Protein AF-A0A954LBE9-F1 (afdb_monomer_lite)

Radius of gyration: 35.8 Å; chains: 1; bounding box: 91×64×90 Å

Secondary structure (DSSP, 8-state):
--SSSSEEEEPPPEEEEEEEETTEEEEEEEEPPPEEEE--SSSPPPPPEEEEEEEEEEE-TTGGGTEEEEEEEEEEEE-PPPHHHHB---BTTEEEEEEEEEEEEEEEE-TT-SS--EEEEEEEEEEEEE-SSSSS---EEEPPPBSS--SEEEEEEEETTEEEE--SEEE-SS--PPPP-HHHHHHHHHHHHHHHHHHHHHHHHTT-PPP-PPPPPPPPPPSS--HHHHHHHHHHHHTSTT--HHHHHHHHHHHHHHHHHHHSS---SPPP-HHHHHHHHHHH--

Sequence (286 aa):
KARGPEIDRIPPLRLDLDFLDTTGYAVLPVESDPLSIDCAATNGAPRPFEQLQVTQTLDERQAKDGRLVLEIKAVCQGLVPDLKQLSTLAIDGFDVSSVDDQGLSVSRFDPDSSEPVILSERLWSVTLVGTRNGPEAPRQFRFPELQIPVKEVLWQRYNDADLAAVEQTVALQQTYEKPGNNWAIAGMIGGVGLLVLGIIATIVLLRRQPETPSTGPLLHVPEQITPFTVLNYLKQIDGTNGMSDSRRGELQQWIARIERYYFAEERDADAPDLQQVVDDWSHRSR

Structure (mmCIF, N/CA/C/O backbone):
data_AF-A0A954LBE9-F1
#
_entry.id   AF-A0A954LBE9-F1
#
loop_
_atom_site.group_PDB
_atom_site.id
_atom_site.type_symbol
_atom_site.label_atom_id
_atom_site.label_alt_id
_atom_site.label_comp_id
_atom_site.label_asym_id
_atom_site.label_entity_id
_atom_site.label_seq_id
_atom_site.pdbx_PDB_ins_code
_atom_site.Cartn_x
_atom_site.Cartn_y
_atom_site.Cartn_z
_atom_site.occupancy
_atom_site.B_iso_or_equiv
_atom_site.auth_seq_id
_atom_site.auth_comp_id
_atom_site.auth_asym_id
_atom_site.auth_atom_id
_atom_site.pdbx_PDB_model_num
ATOM 1 N N . LYS A 1 1 ? 2.045 14.107 24.849 1.00 47.56 1 LYS A N 1
ATOM 2 C CA . LYS A 1 1 ? 3.342 13.645 25.407 1.00 47.56 1 LYS A CA 1
ATOM 3 C C . LYS A 1 1 ? 3.048 13.252 26.847 1.00 47.56 1 LYS A C 1
ATOM 5 O O . LYS A 1 1 ? 2.576 14.126 27.568 1.00 47.56 1 LYS A O 1
ATOM 10 N N . ALA A 1 2 ? 3.208 11.977 27.205 1.00 50.62 2 ALA A N 1
ATOM 11 C CA . ALA A 1 2 ? 2.818 11.466 28.519 1.00 50.62 2 ALA A CA 1
ATOM 12 C C . ALA A 1 2 ? 3.481 12.269 29.651 1.00 50.62 2 ALA A C 1
ATOM 14 O O . ALA A 1 2 ? 4.616 12.734 29.508 1.00 50.62 2 ALA A O 1
ATOM 15 N N . ARG A 1 3 ? 2.760 12.462 30.763 1.00 56.94 3 ARG A N 1
ATOM 16 C CA . ARG A 1 3 ? 3.254 13.227 31.925 1.00 56.94 3 ARG A CA 1
ATOM 17 C C . ARG A 1 3 ? 4.247 12.433 32.795 1.00 56.94 3 ARG A C 1
ATOM 19 O O . ARG A 1 3 ? 4.871 13.027 33.667 1.00 56.94 3 ARG A O 1
ATOM 26 N N . GLY A 1 4 ? 4.435 11.139 32.529 1.00 58.81 4 GLY A N 1
ATOM 27 C CA . GLY A 1 4 ? 5.447 10.262 33.127 1.00 58.81 4 GLY A CA 1
ATOM 28 C C . GLY A 1 4 ? 5.703 9.023 32.250 1.00 58.81 4 GLY A C 1
ATOM 29 O O . GLY A 1 4 ? 4.999 8.847 31.256 1.00 58.81 4 GLY A O 1
ATOM 30 N N . PRO A 1 5 ? 6.700 8.182 32.582 1.00 58.97 5 PRO A N 1
ATOM 31 C CA . PRO A 1 5 ? 7.116 7.044 31.751 1.00 58.97 5 PRO A CA 1
ATOM 32 C C . PRO A 1 5 ? 6.095 5.895 31.659 1.00 58.97 5 PRO A C 1
ATOM 34 O O . PRO A 1 5 ? 6.252 5.044 30.795 1.00 58.97 5 PRO A O 1
ATOM 37 N N . GLU A 1 6 ? 5.059 5.870 32.504 1.00 66.31 6 GLU A N 1
ATOM 38 C CA . GLU A 1 6 ? 4.167 4.702 32.633 1.00 66.31 6 GLU A CA 1
ATOM 39 C C . GLU A 1 6 ? 2.672 5.027 32.466 1.00 66.31 6 GLU A C 1
ATOM 41 O O . GLU A 1 6 ? 1.895 4.135 32.143 1.00 66.31 6 GLU A O 1
ATOM 46 N N . ILE A 1 7 ? 2.241 6.286 32.653 1.00 68.56 7 ILE A N 1
ATOM 47 C CA . ILE A 1 7 ? 0.810 6.647 32.664 1.00 68.56 7 ILE A CA 1
ATOM 48 C C . ILE A 1 7 ? 0.560 7.951 31.891 1.00 68.56 7 ILE A C 1
ATOM 50 O O . ILE A 1 7 ? 1.094 9.009 32.246 1.00 68.56 7 ILE A O 1
ATOM 54 N N . ASP A 1 8 ? -0.302 7.887 30.873 1.00 77.50 8 ASP A N 1
ATOM 55 C CA . ASP A 1 8 ? -0.933 9.054 30.237 1.00 77.50 8 ASP A CA 1
ATOM 56 C C . ASP A 1 8 ? -2.392 9.205 30.708 1.00 77.50 8 ASP A C 1
ATOM 58 O O . ASP A 1 8 ? -2.934 8.320 31.372 1.00 77.50 8 ASP A O 1
ATOM 62 N N . ARG A 1 9 ? -3.037 10.346 30.443 1.00 83.56 9 ARG A N 1
ATOM 63 C CA . ARG A 1 9 ? -4.416 10.606 30.896 1.00 83.56 9 ARG A CA 1
ATOM 64 C C . ARG A 1 9 ? -5.276 11.217 29.799 1.00 83.56 9 ARG A C 1
ATOM 66 O O . ARG A 1 9 ? -4.901 12.232 29.215 1.00 83.56 9 ARG A O 1
ATOM 73 N N . ILE A 1 10 ? -6.464 10.653 29.597 1.00 85.31 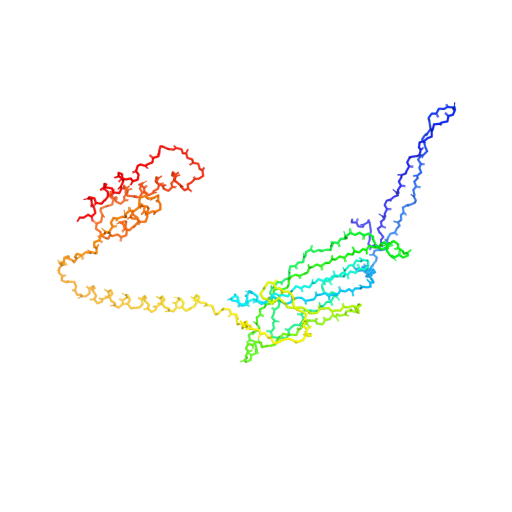10 ILE A N 1
ATOM 74 C CA . ILE A 1 10 ? -7.539 11.308 28.846 1.00 85.31 10 ILE A CA 1
ATOM 75 C C . ILE A 1 10 ? -8.186 12.338 29.781 1.00 85.31 10 ILE A C 1
ATOM 77 O O . ILE A 1 10 ? -8.549 11.980 30.908 1.00 85.31 10 ILE A O 1
ATOM 81 N N . PRO A 1 11 ? -8.295 13.615 29.370 1.00 87.75 11 PRO A N 1
ATOM 82 C CA . PRO A 1 11 ? -8.925 14.636 30.194 1.00 87.75 11 PRO A CA 1
ATOM 83 C C . PRO A 1 11 ? -10.407 14.312 30.441 1.00 87.75 11 PRO A C 1
ATOM 85 O O . PRO A 1 11 ? -11.035 13.655 29.608 1.00 87.75 11 PRO A O 1
ATOM 88 N N . PRO A 1 12 ? -10.965 14.777 31.569 1.00 90.62 12 PRO A N 1
ATOM 89 C CA . PRO A 1 12 ? -12.374 14.588 31.874 1.00 90.62 12 PRO A CA 1
ATOM 90 C C . PRO A 1 12 ? -13.253 15.287 30.829 1.00 90.62 12 PRO A C 1
ATOM 92 O O . PRO A 1 12 ? -12.928 16.378 30.352 1.00 90.62 12 PRO A O 1
ATOM 95 N N . LEU A 1 13 ? -14.372 14.656 30.476 1.00 92.25 13 LEU A N 1
ATOM 96 C CA . LEU A 1 13 ? -15.407 15.261 29.648 1.00 92.25 13 LEU A CA 1
ATOM 97 C C . LEU A 1 13 ? -16.323 16.086 30.550 1.00 92.25 13 LEU A C 1
ATOM 99 O O . LEU A 1 13 ? -16.854 15.562 31.527 1.00 92.25 13 LEU A O 1
ATOM 103 N N . ARG A 1 14 ? -16.540 17.353 30.199 1.00 91.81 14 ARG A N 1
ATOM 104 C CA . ARG A 1 14 ? -17.497 18.225 30.879 1.00 91.81 14 ARG A CA 1
ATOM 105 C C . ARG A 1 14 ? -18.727 18.451 30.008 1.00 91.81 14 ARG A C 1
ATOM 107 O O . ARG A 1 14 ? -18.593 18.787 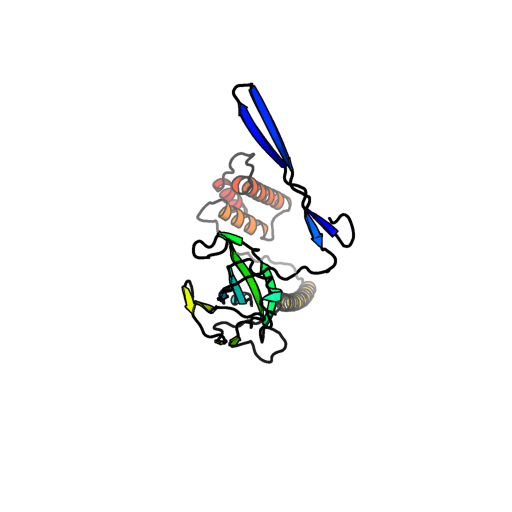28.833 1.00 91.81 14 ARG A O 1
ATOM 114 N N . LEU A 1 15 ? -19.904 18.294 30.602 1.00 92.25 15 LEU A N 1
ATOM 115 C CA . LEU A 1 15 ? -21.201 18.600 30.010 1.00 92.25 15 LEU A CA 1
ATOM 116 C C . LEU A 1 15 ? -21.943 19.565 30.931 1.00 92.25 15 LEU A C 1
ATOM 118 O O . LEU A 1 15 ? -22.173 19.250 32.095 1.00 92.25 15 LEU A O 1
ATOM 122 N N . ASP A 1 16 ? -22.331 20.723 30.409 1.00 92.44 16 ASP A N 1
ATOM 123 C CA . ASP A 1 16 ? -23.173 21.674 31.130 1.00 92.44 16 ASP A CA 1
ATOM 124 C C . ASP A 1 16 ? -24.634 21.421 30.717 1.00 92.44 16 ASP A C 1
ATOM 126 O O . ASP A 1 16 ? -24.974 21.481 29.535 1.00 92.44 16 ASP A O 1
ATOM 130 N N . LEU A 1 17 ? -25.485 21.049 31.678 1.00 91.50 17 LEU A N 1
ATOM 131 C CA . LEU A 1 17 ? -26.900 20.751 31.453 1.00 91.50 17 LEU A CA 1
ATOM 132 C C . LEU A 1 17 ? -27.757 21.961 31.826 1.00 91.50 17 LEU A C 1
ATOM 134 O O . LEU A 1 17 ? -27.802 22.355 32.993 1.00 91.50 17 LEU A O 1
ATOM 138 N N . ASP A 1 18 ? -28.454 22.514 30.839 1.00 90.69 18 ASP A N 1
ATOM 139 C CA . ASP A 1 18 ? -29.308 23.688 30.997 1.00 90.69 18 ASP A CA 1
ATOM 140 C C . ASP A 1 18 ? -30.755 23.293 31.322 1.00 90.69 18 ASP A C 1
ATOM 142 O O . ASP A 1 18 ? -31.402 22.552 30.579 1.00 90.69 18 ASP A O 1
ATOM 146 N N . PHE A 1 19 ? -31.291 23.833 32.414 1.00 88.00 19 PHE A N 1
ATOM 147 C CA . PHE A 1 19 ? -32.668 23.636 32.854 1.00 88.00 19 PHE A CA 1
ATOM 148 C C . PHE A 1 19 ? -33.393 24.976 32.916 1.00 88.00 19 PHE A C 1
ATOM 150 O O . PHE A 1 19 ? -32.908 25.941 33.508 1.00 88.00 19 PHE A O 1
ATOM 157 N N . LEU A 1 20 ? -34.593 25.022 32.343 1.00 84.62 20 LEU A N 1
ATOM 158 C CA . LEU A 1 20 ? -35.538 26.110 32.559 1.00 84.62 20 LEU A CA 1
ATOM 159 C C . LEU A 1 20 ? -36.650 25.590 33.474 1.00 84.62 20 LEU A C 1
ATOM 161 O O . LEU A 1 20 ? -37.539 24.870 33.020 1.00 84.62 20 LEU A O 1
ATOM 165 N N . ASP A 1 21 ? -36.575 25.915 34.762 1.00 83.19 21 ASP A N 1
ATOM 166 C CA . ASP A 1 21 ? -37.607 25.578 35.743 1.00 83.19 21 ASP A CA 1
ATOM 167 C C . ASP A 1 21 ? -38.512 26.795 36.011 1.00 83.19 21 ASP A C 1
ATOM 169 O O . ASP A 1 21 ? -38.185 27.942 35.703 1.00 83.19 21 ASP A O 1
ATOM 173 N N . THR A 1 22 ? -39.666 26.549 36.622 1.00 77.62 22 THR A N 1
ATOM 174 C CA . THR A 1 22 ? -40.625 27.541 37.129 1.00 77.62 22 THR A CA 1
ATOM 175 C C . THR A 1 22 ? -40.001 28.610 38.036 1.00 77.62 22 THR A C 1
ATOM 177 O O . THR A 1 22 ? -40.565 29.694 38.174 1.00 77.62 22 THR A O 1
ATOM 180 N N . THR A 1 23 ? -38.833 28.333 38.624 1.00 76.50 23 THR A N 1
ATOM 181 C CA . THR A 1 23 ? -38.060 29.254 39.471 1.00 76.50 23 THR A CA 1
ATOM 182 C C . THR A 1 23 ? -36.976 30.050 38.729 1.00 76.50 23 THR A C 1
ATOM 184 O O . THR A 1 23 ? -36.448 31.011 39.290 1.00 76.50 23 THR A O 1
ATOM 187 N N . GLY A 1 24 ? -36.663 29.709 37.472 1.00 82.75 24 GLY A N 1
ATOM 188 C CA . GLY A 1 24 ? -35.642 30.375 36.660 1.00 82.75 24 GLY A CA 1
ATOM 189 C C . GLY A 1 24 ? -34.740 29.413 35.881 1.00 82.75 24 GLY A C 1
ATOM 190 O O . GLY A 1 24 ? -34.985 28.211 35.798 1.00 82.75 24 GLY A O 1
ATOM 191 N N . TYR A 1 25 ? -33.686 29.969 35.283 1.00 86.62 25 TYR A N 1
ATOM 192 C CA . TYR A 1 25 ? -32.680 29.217 34.532 1.00 86.62 25 TYR A CA 1
ATOM 193 C C . TYR A 1 25 ? -31.589 28.673 35.467 1.00 86.62 25 TYR A C 1
ATOM 195 O O . TYR A 1 25 ? -31.028 29.433 36.259 1.00 86.62 25 TYR A O 1
ATOM 203 N N . ALA A 1 26 ? -31.268 27.384 35.359 1.00 87.25 26 ALA A N 1
ATOM 204 C CA . ALA A 1 26 ? -30.222 26.718 36.131 1.00 87.25 26 ALA A CA 1
ATOM 205 C C . ALA A 1 26 ? -29.303 25.903 35.211 1.00 87.25 26 ALA A C 1
ATOM 207 O O . ALA A 1 26 ? -29.781 25.182 34.342 1.00 87.25 26 ALA A O 1
ATOM 208 N N . VAL A 1 27 ? -27.989 25.988 35.435 1.00 88.50 27 VAL A N 1
ATOM 209 C CA . VAL A 1 27 ? -26.979 25.197 34.713 1.00 88.50 27 VAL A CA 1
ATOM 210 C C . VAL A 1 27 ? -26.314 24.240 35.689 1.00 88.50 27 VAL A C 1
ATOM 212 O O . VAL A 1 27 ? -25.780 24.675 36.712 1.00 88.50 27 VAL A O 1
ATOM 215 N N . LEU A 1 28 ? -26.333 22.945 35.381 1.00 89.12 28 LEU A N 1
ATOM 216 C CA . LEU A 1 28 ? -25.653 21.912 36.159 1.00 89.12 28 LEU A CA 1
ATOM 217 C C . LEU A 1 28 ? -24.452 21.372 35.372 1.00 89.12 28 LEU A C 1
ATOM 219 O O . LEU A 1 28 ? -24.650 20.624 34.414 1.00 89.12 28 LEU A O 1
ATOM 223 N N . PRO A 1 29 ? -23.212 21.718 35.759 1.00 89.12 29 PRO A N 1
ATOM 224 C CA . PRO A 1 29 ? -22.027 21.107 35.177 1.00 89.12 29 PRO A CA 1
ATOM 225 C C . PRO A 1 29 ? -21.862 19.677 35.702 1.00 89.12 29 PRO A C 1
ATOM 227 O O . PRO A 1 29 ? -21.898 19.434 36.910 1.00 89.12 29 PRO A O 1
ATOM 230 N N . VAL A 1 30 ? -21.644 18.732 34.794 1.00 92.12 30 VAL A N 1
ATOM 231 C CA . VAL A 1 30 ? -21.297 17.340 35.092 1.00 92.12 30 VAL A CA 1
ATOM 232 C C . VAL A 1 30 ? -19.948 17.043 34.448 1.00 92.12 30 VAL A C 1
ATOM 234 O O . VAL A 1 30 ? -19.762 17.265 33.253 1.00 92.12 30 VAL A O 1
ATOM 237 N N . GLU A 1 31 ? -18.999 16.545 35.236 1.00 92.62 31 GLU A N 1
ATOM 238 C CA . GLU A 1 31 ? -17.668 16.152 34.767 1.00 92.62 31 GLU A CA 1
ATOM 239 C C . GLU A 1 31 ? -17.486 14.640 34.925 1.00 92.62 31 GLU A C 1
ATOM 241 O O . GLU A 1 31 ? -17.891 14.059 35.933 1.00 92.62 31 GLU A O 1
ATOM 246 N N . SER A 1 32 ? -16.895 13.990 33.921 1.00 94.19 32 SER A N 1
ATOM 247 C CA . SER A 1 32 ? -16.460 12.597 34.034 1.00 94.19 32 SER A CA 1
ATOM 248 C C . SER A 1 32 ? -15.151 12.499 34.814 1.00 94.19 32 SER A C 1
ATOM 250 O O . SER A 1 32 ? -14.378 13.452 34.868 1.00 94.19 32 SER A O 1
ATOM 252 N N . ASP A 1 33 ? -14.829 11.314 35.328 1.00 91.88 33 ASP A N 1
ATOM 253 C CA . ASP A 1 33 ? -13.491 11.071 35.864 1.00 91.88 33 ASP A CA 1
ATOM 254 C C . ASP A 1 33 ? -12.434 11.042 34.739 1.00 91.88 33 ASP A C 1
ATOM 256 O O . ASP A 1 33 ? -12.728 10.613 33.615 1.00 91.88 33 ASP A O 1
ATOM 260 N N . PRO A 1 34 ? -11.189 11.484 35.006 1.00 88.06 34 PRO A N 1
ATOM 261 C CA . PRO A 1 34 ? -10.083 11.337 34.067 1.00 88.06 34 PRO A CA 1
ATOM 262 C C . PRO A 1 34 ? -9.682 9.863 33.921 1.00 88.06 34 PRO A C 1
ATOM 264 O O . PRO A 1 34 ? -9.389 9.184 34.908 1.00 88.06 34 PRO A O 1
ATOM 267 N N . LEU A 1 35 ? -9.583 9.380 32.681 1.00 88.31 35 LEU A N 1
ATOM 268 C CA . LEU A 1 35 ? -9.178 8.001 32.402 1.00 88.31 35 LEU A CA 1
ATOM 269 C C . LEU A 1 35 ? -7.653 7.900 32.287 1.00 88.31 35 LEU A C 1
ATOM 271 O O . LEU A 1 35 ? -7.035 8.620 31.502 1.00 88.31 35 LEU A O 1
ATOM 275 N N . SER A 1 36 ? -7.041 6.993 33.050 1.00 85.38 36 SER A N 1
ATOM 276 C CA . SER A 1 36 ? -5.602 6.711 32.955 1.00 85.38 36 SER A CA 1
ATOM 277 C C . SER A 1 36 ? -5.325 5.672 31.866 1.00 85.38 36 SER A C 1
ATOM 279 O O . SER A 1 36 ? -6.027 4.668 31.779 1.00 85.38 36 SER A O 1
ATOM 281 N N . ILE A 1 37 ? -4.301 5.912 31.049 1.00 80.94 37 ILE A N 1
ATOM 282 C CA . ILE A 1 37 ? -3.830 5.018 29.988 1.00 80.94 37 ILE A CA 1
ATOM 283 C C . ILE A 1 37 ? -2.465 4.465 30.397 1.00 80.94 37 ILE A C 1
ATOM 285 O O . ILE A 1 37 ? -1.540 5.240 30.644 1.00 80.94 37 ILE A O 1
ATOM 289 N N . ASP A 1 38 ? -2.334 3.140 30.419 1.00 80.19 38 ASP A N 1
ATOM 290 C CA . ASP A 1 38 ? -1.045 2.461 30.574 1.00 80.19 38 ASP A CA 1
ATOM 291 C C . ASP A 1 38 ? -0.180 2.670 29.321 1.00 80.19 38 ASP A C 1
ATOM 293 O O . ASP A 1 38 ? -0.604 2.401 28.195 1.00 80.19 38 ASP A O 1
ATOM 297 N N . CYS A 1 39 ? 1.026 3.193 29.526 1.00 78.88 39 CYS A N 1
ATOM 298 C CA . CYS A 1 39 ? 2.015 3.472 28.488 1.00 78.88 39 CYS A CA 1
ATOM 299 C C . CYS A 1 39 ? 3.339 2.723 28.722 1.00 78.88 39 CYS A C 1
ATOM 301 O O . CYS A 1 39 ? 4.342 3.073 28.103 1.00 78.88 39 CYS A O 1
ATOM 303 N N . ALA A 1 40 ? 3.370 1.716 29.604 1.00 78.00 40 ALA A N 1
ATOM 304 C CA . ALA A 1 40 ? 4.590 0.984 29.950 1.00 78.00 40 ALA A CA 1
ATOM 305 C C . ALA A 1 40 ? 5.183 0.208 28.759 1.00 78.00 40 ALA A C 1
ATOM 307 O O . ALA A 1 40 ? 6.402 0.069 28.638 1.00 78.00 40 ALA A O 1
ATOM 308 N N . ALA A 1 41 ? 4.334 -0.296 27.861 1.00 75.38 41 ALA A N 1
ATOM 309 C CA . ALA A 1 41 ? 4.781 -1.006 26.671 1.00 75.38 41 ALA A CA 1
ATOM 310 C C . ALA A 1 41 ? 5.274 -0.029 25.591 1.00 75.38 41 ALA A C 1
ATOM 312 O O . ALA A 1 41 ? 4.562 0.887 25.187 1.00 75.38 41 ALA A O 1
ATOM 313 N N . THR A 1 42 ? 6.475 -0.273 25.051 1.00 72.50 42 THR A N 1
ATOM 314 C CA . THR A 1 42 ? 7.038 0.517 23.937 1.00 72.50 42 THR A CA 1
ATOM 315 C C . THR A 1 42 ? 6.153 0.474 22.688 1.00 72.50 42 THR A C 1
ATOM 317 O O . THR A 1 42 ? 6.099 1.446 21.941 1.00 72.50 42 THR A O 1
ATOM 320 N N . ASN A 1 43 ? 5.437 -0.635 22.489 1.00 70.19 43 ASN A N 1
ATOM 321 C CA . ASN A 1 43 ? 4.410 -0.791 21.468 1.00 70.19 43 ASN A CA 1
ATOM 322 C C . ASN A 1 43 ? 3.093 -1.156 22.157 1.00 70.19 43 ASN A C 1
ATOM 324 O O . ASN A 1 43 ? 3.052 -2.107 22.936 1.00 70.19 43 ASN A O 1
ATOM 328 N N . GLY A 1 44 ? 2.026 -0.412 21.864 1.00 69.94 44 GLY A N 1
ATOM 329 C CA . GLY A 1 44 ? 0.685 -0.753 22.338 1.00 69.94 44 GLY A CA 1
ATOM 330 C C . GLY A 1 44 ? 0.182 -2.074 21.748 1.00 69.94 44 GLY A C 1
ATOM 331 O O . GLY A 1 44 ? 0.744 -2.592 20.780 1.00 69.94 44 GLY A O 1
ATOM 332 N N . ALA A 1 45 ? -0.906 -2.603 22.315 1.00 72.38 45 ALA A N 1
ATOM 333 C CA . ALA A 1 45 ? -1.589 -3.758 21.743 1.00 72.38 45 ALA A CA 1
ATOM 334 C C . ALA A 1 45 ? -1.965 -3.489 20.268 1.00 72.38 45 ALA A C 1
ATOM 336 O O . ALA A 1 45 ? -2.339 -2.356 19.932 1.00 72.38 45 ALA A O 1
ATOM 337 N N . PRO A 1 46 ? -1.861 -4.499 19.381 1.00 73.31 46 PRO A N 1
ATOM 338 C CA . PRO A 1 46 ? -2.262 -4.346 17.991 1.00 73.31 46 PRO A CA 1
ATOM 339 C C . PRO A 1 46 ? -3.723 -3.905 17.926 1.00 73.31 46 PRO A C 1
ATOM 341 O O . PRO A 1 46 ? -4.568 -4.361 18.699 1.00 73.31 46 PRO A O 1
ATOM 344 N N . ARG A 1 47 ? -4.009 -2.973 17.016 1.00 82.69 47 ARG A N 1
ATOM 345 C CA . ARG A 1 47 ? -5.374 -2.490 16.818 1.00 82.69 47 ARG A CA 1
ATOM 346 C C . ARG A 1 47 ? -6.225 -3.654 16.297 1.00 82.69 47 ARG A C 1
ATOM 348 O O . ARG A 1 47 ? -5.784 -4.314 15.357 1.00 82.69 47 ARG A O 1
ATOM 355 N N . PRO A 1 48 ? -7.399 -3.923 16.890 1.00 85.81 48 PRO A N 1
ATOM 356 C CA . PRO A 1 48 ? -8.237 -5.020 16.441 1.00 85.81 48 PRO A CA 1
ATOM 357 C C . PRO A 1 48 ? -8.773 -4.730 15.038 1.00 85.81 48 PRO A C 1
ATOM 359 O O . PRO A 1 48 ? -9.155 -3.599 14.718 1.00 85.81 48 PRO A O 1
ATOM 362 N N . PHE A 1 49 ? -8.797 -5.772 14.217 1.00 92.94 49 PHE A N 1
ATOM 363 C CA . PHE A 1 49 ? -9.447 -5.776 12.920 1.00 92.94 49 PHE A CA 1
ATOM 364 C C . PHE A 1 49 ? -10.015 -7.164 12.637 1.00 92.94 49 PHE A C 1
ATOM 366 O O . PHE A 1 49 ? -9.491 -8.176 13.103 1.00 92.94 49 PHE A O 1
ATOM 373 N N . GLU A 1 50 ? -11.066 -7.201 11.834 1.00 93.50 50 GLU A N 1
ATOM 374 C CA . GLU A 1 50 ? -11.739 -8.415 11.396 1.00 93.50 50 GLU A CA 1
ATOM 375 C C . GLU A 1 50 ? -12.036 -8.342 9.900 1.00 93.50 50 GLU A C 1
ATOM 377 O O . GLU A 1 50 ? -12.004 -7.277 9.281 1.00 93.50 50 GLU A O 1
ATOM 382 N N . GLN A 1 51 ? -12.321 -9.500 9.303 1.00 94.31 51 GLN A N 1
ATOM 383 C CA . GLN A 1 51 ? -12.724 -9.609 7.898 1.00 94.31 51 GLN A CA 1
ATOM 384 C C . GLN A 1 51 ? -11.763 -8.924 6.912 1.00 94.31 51 GLN A C 1
ATOM 386 O O . GLN A 1 51 ? -12.196 -8.354 5.916 1.00 94.31 51 GLN A O 1
ATOM 391 N N . LEU A 1 52 ? -10.457 -8.986 7.187 1.00 96.69 52 LEU A N 1
ATOM 392 C CA . LEU A 1 52 ? -9.435 -8.390 6.334 1.00 96.69 52 LEU A CA 1
ATOM 393 C C . LEU A 1 52 ? -9.448 -9.036 4.942 1.00 96.69 52 LEU A C 1
ATOM 395 O O . LEU A 1 52 ? -9.244 -10.244 4.812 1.00 96.69 52 LEU A O 1
ATOM 399 N N . GLN A 1 53 ? -9.670 -8.222 3.917 1.00 97.69 53 GLN A N 1
ATOM 400 C CA . GLN A 1 53 ? -9.595 -8.584 2.507 1.00 97.69 53 GLN A CA 1
ATOM 401 C C . GLN A 1 53 ? -8.438 -7.828 1.862 1.00 97.69 53 GLN A C 1
ATOM 403 O O . GLN A 1 53 ? -8.265 -6.630 2.101 1.00 97.69 53 GLN A O 1
ATOM 408 N N . VAL A 1 54 ? -7.650 -8.517 1.041 1.00 98.00 54 VAL A N 1
ATOM 409 C CA . VAL A 1 54 ? -6.490 -7.928 0.364 1.00 98.00 54 VAL A CA 1
ATOM 410 C C . VAL A 1 54 ? -6.596 -8.161 -1.134 1.00 98.00 54 VAL A C 1
ATOM 412 O O . VAL A 1 54 ? -6.723 -9.292 -1.587 1.00 98.00 54 VAL A O 1
ATOM 415 N N . THR A 1 55 ? -6.509 -7.092 -1.915 1.00 98.12 55 THR A N 1
ATOM 416 C CA . THR A 1 55 ? -6.355 -7.156 -3.370 1.00 98.12 55 THR A CA 1
ATOM 417 C C . THR A 1 55 ? -4.943 -6.727 -3.728 1.00 98.12 55 THR A C 1
ATOM 419 O O . THR A 1 55 ? -4.496 -5.662 -3.306 1.00 98.12 55 THR A O 1
ATOM 422 N N . GLN A 1 56 ? -4.235 -7.556 -4.487 1.00 98.19 56 GLN A N 1
ATOM 423 C CA . GLN A 1 56 ? -2.918 -7.235 -5.018 1.00 98.19 56 GLN A CA 1
ATOM 424 C C . GLN A 1 56 ? -3.004 -7.161 -6.541 1.00 98.19 56 GLN A C 1
ATOM 426 O O . GLN A 1 56 ? -3.400 -8.133 -7.185 1.00 98.19 56 GLN A O 1
ATOM 431 N N . THR A 1 57 ? -2.618 -6.025 -7.110 1.00 97.81 57 THR A N 1
ATOM 432 C CA . THR A 1 57 ? -2.746 -5.745 -8.540 1.00 97.81 57 THR A CA 1
ATOM 433 C C . THR A 1 57 ? -1.386 -5.455 -9.150 1.00 97.81 57 THR A C 1
ATOM 435 O O . THR A 1 57 ? -0.668 -4.562 -8.707 1.00 97.81 57 THR A O 1
ATOM 438 N N . LEU A 1 58 ? -1.033 -6.212 -10.185 1.00 97.06 58 LEU A N 1
ATOM 439 C CA . LEU A 1 58 ? 0.204 -6.039 -10.936 1.00 97.06 58 LEU A CA 1
ATOM 440 C C . LEU A 1 58 ? 0.013 -5.068 -12.110 1.00 97.06 58 LEU A C 1
ATOM 442 O O . LEU A 1 58 ? -0.871 -5.283 -12.942 1.00 97.06 58 LEU A O 1
ATOM 446 N N . ASP A 1 59 ? 0.865 -4.048 -12.214 1.00 95.19 59 ASP A N 1
ATOM 447 C CA . ASP A 1 59 ? 0.923 -3.110 -13.342 1.00 95.19 59 ASP A CA 1
ATOM 448 C C . ASP A 1 59 ? 2.301 -3.155 -14.036 1.00 95.19 59 ASP A C 1
ATOM 450 O O . ASP A 1 59 ? 3.328 -2.727 -13.498 1.00 95.19 59 ASP A O 1
ATOM 454 N N . GLU A 1 60 ? 2.307 -3.662 -15.272 1.00 92.81 60 GLU A N 1
ATOM 455 C CA . GLU A 1 60 ? 3.489 -3.797 -16.129 1.00 92.81 60 GLU A CA 1
ATOM 456 C C . GLU A 1 60 ? 3.726 -2.579 -17.053 1.00 92.81 60 GLU A C 1
ATOM 458 O O . GLU A 1 60 ? 4.706 -2.554 -17.801 1.00 92.81 60 GLU A O 1
ATOM 463 N N . ARG A 1 61 ? 2.874 -1.543 -17.030 1.00 90.31 61 ARG A N 1
ATOM 464 C CA . ARG A 1 61 ? 2.913 -0.419 -17.993 1.00 90.31 61 ARG A CA 1
ATOM 465 C C . ARG A 1 61 ? 4.204 0.404 -17.926 1.00 90.31 61 ARG A C 1
ATOM 467 O O . ARG A 1 61 ? 4.605 0.987 -18.933 1.00 90.31 61 ARG A O 1
ATOM 474 N N . GLN A 1 62 ? 4.882 0.427 -16.776 1.00 89.12 62 GLN A N 1
ATOM 475 C CA . GLN A 1 62 ? 6.164 1.126 -16.580 1.00 89.12 62 GLN A CA 1
ATOM 476 C C . GLN A 1 62 ? 7.400 0.268 -16.915 1.00 89.12 62 GLN A C 1
ATOM 478 O O . GLN A 1 62 ? 8.535 0.672 -16.646 1.00 89.12 62 GLN A O 1
ATOM 483 N N . ALA A 1 63 ? 7.221 -0.895 -17.554 1.00 87.19 63 ALA A N 1
ATOM 484 C CA . ALA A 1 63 ? 8.332 -1.791 -17.877 1.00 87.19 63 ALA A CA 1
ATOM 485 C C . ALA A 1 63 ? 9.398 -1.156 -18.785 1.00 87.19 63 ALA A C 1
ATOM 487 O O . ALA A 1 63 ? 10.568 -1.517 -18.694 1.00 87.19 63 ALA A O 1
ATOM 488 N N . LYS A 1 64 ? 9.029 -0.169 -19.617 1.00 84.62 64 LYS A N 1
ATOM 489 C CA . LYS A 1 64 ? 9.982 0.581 -20.459 1.00 84.62 64 LYS A CA 1
ATOM 490 C C . LYS A 1 64 ? 11.059 1.304 -19.643 1.00 84.62 64 LYS A C 1
ATOM 492 O O . LYS A 1 64 ? 12.176 1.460 -20.126 1.00 84.62 64 LYS A O 1
ATOM 497 N N . ASP A 1 65 ? 10.737 1.688 -18.409 1.00 84.00 65 ASP A N 1
ATOM 498 C CA . ASP A 1 65 ? 11.660 2.324 -17.465 1.00 84.00 65 ASP A CA 1
ATOM 499 C C . ASP A 1 65 ? 12.350 1.301 -16.541 1.00 84.00 65 ASP A C 1
ATOM 501 O O . ASP A 1 65 ? 13.041 1.674 -15.589 1.00 84.00 65 ASP A O 1
ATOM 505 N N . GLY A 1 66 ? 12.147 0.003 -16.793 1.00 85.25 66 GLY A N 1
ATOM 506 C CA . GLY A 1 66 ? 12.618 -1.094 -15.948 1.00 85.25 66 GLY A CA 1
ATOM 507 C C . GLY A 1 66 ? 11.889 -1.185 -14.604 1.00 85.25 66 GLY A C 1
ATOM 508 O O . GLY A 1 66 ? 12.444 -1.739 -13.653 1.00 85.25 66 GLY A O 1
ATOM 509 N N . ARG A 1 67 ? 10.678 -0.617 -14.502 1.00 90.62 67 ARG A N 1
ATOM 510 C CA . ARG A 1 67 ? 9.866 -0.585 -13.277 1.00 90.62 67 ARG A CA 1
ATOM 511 C C . ARG A 1 67 ? 8.639 -1.476 -13.407 1.00 90.62 67 ARG A C 1
ATOM 513 O O . ARG A 1 67 ? 7.965 -1.475 -14.433 1.00 90.62 67 ARG A O 1
ATOM 520 N N . LEU A 1 68 ? 8.336 -2.192 -12.335 1.00 93.56 68 LEU A N 1
ATOM 521 C CA . LEU A 1 68 ? 7.115 -2.970 -12.156 1.00 93.56 68 LEU A CA 1
ATOM 522 C C . LEU A 1 68 ? 6.373 -2.403 -10.950 1.00 93.56 68 LEU A C 1
ATOM 524 O O . LEU A 1 68 ? 6.992 -2.199 -9.909 1.00 93.56 68 LEU A O 1
ATOM 528 N N . VAL A 1 69 ? 5.080 -2.121 -11.070 1.00 95.94 69 VAL A N 1
ATOM 529 C CA . VAL A 1 69 ? 4.303 -1.558 -9.959 1.00 95.94 69 VAL A CA 1
ATOM 530 C C . VAL A 1 69 ? 3.364 -2.625 -9.411 1.00 95.94 69 VAL A C 1
ATOM 532 O O . VAL A 1 69 ? 2.669 -3.304 -10.162 1.00 95.94 69 VAL A O 1
ATOM 535 N N . LEU A 1 70 ? 3.368 -2.783 -8.092 1.00 97.38 70 LEU A N 1
ATOM 536 C CA . LEU A 1 70 ? 2.447 -3.633 -7.354 1.00 97.38 70 LEU A CA 1
ATOM 537 C C . LEU A 1 70 ? 1.571 -2.745 -6.472 1.00 97.38 70 LEU A C 1
ATOM 539 O O . LEU A 1 70 ? 2.053 -2.131 -5.521 1.00 97.38 70 LEU A O 1
ATOM 543 N N . GLU A 1 71 ? 0.281 -2.701 -6.769 1.00 97.75 71 GLU A N 1
ATOM 544 C CA . GLU A 1 71 ? -0.709 -2.045 -5.922 1.00 97.75 71 GLU A CA 1
ATOM 545 C C . GLU A 1 71 ? -1.252 -3.052 -4.909 1.00 97.75 71 GLU A C 1
ATOM 547 O O . GLU A 1 71 ? -1.614 -4.174 -5.261 1.00 97.75 71 GLU A O 1
ATOM 552 N N . ILE A 1 72 ? -1.310 -2.667 -3.638 1.00 98.06 72 ILE A N 1
ATOM 553 C CA . ILE A 1 72 ? -1.868 -3.488 -2.564 1.00 98.06 72 ILE A CA 1
ATOM 554 C C . ILE A 1 72 ? -2.985 -2.683 -1.920 1.00 98.06 72 ILE A C 1
ATOM 556 O O . ILE A 1 72 ? -2.732 -1.669 -1.275 1.00 98.06 72 ILE A O 1
ATOM 560 N N . LYS A 1 73 ? -4.222 -3.143 -2.076 1.00 98.00 73 LYS A N 1
ATOM 561 C CA . LYS A 1 73 ? -5.394 -2.591 -1.401 1.00 98.00 73 LYS A CA 1
ATOM 562 C C . LYS A 1 73 ? -5.814 -3.530 -0.281 1.00 98.00 73 LYS A C 1
ATOM 564 O O . LYS A 1 73 ? -6.066 -4.705 -0.531 1.00 98.00 73 LYS A O 1
ATOM 569 N N . ALA A 1 74 ? -5.947 -3.015 0.932 1.00 97.75 74 ALA A N 1
ATOM 570 C CA . ALA A 1 74 ? -6.508 -3.752 2.058 1.00 97.75 74 ALA A CA 1
ATOM 571 C C . ALA A 1 74 ? -7.769 -3.062 2.579 1.00 97.75 74 ALA A C 1
ATOM 573 O O . ALA A 1 74 ? -7.816 -1.836 2.662 1.00 97.75 74 ALA A O 1
ATOM 574 N N . VAL A 1 75 ? -8.776 -3.859 2.937 1.00 97.12 75 VAL A N 1
ATOM 575 C CA . VAL A 1 75 ? -10.047 -3.408 3.520 1.00 97.12 75 VAL A CA 1
ATOM 576 C C . VAL A 1 75 ? -10.393 -4.312 4.697 1.00 97.12 75 VAL A C 1
ATOM 578 O O . VAL A 1 75 ? -10.234 -5.528 4.599 1.00 97.12 75 VAL A O 1
ATOM 581 N N . CYS A 1 76 ? -10.860 -3.750 5.810 1.00 96.12 76 CYS A N 1
ATOM 582 C CA . CYS A 1 76 ? -11.294 -4.543 6.961 1.00 96.12 76 CYS A CA 1
ATOM 583 C C . CYS A 1 76 ? -12.381 -3.843 7.788 1.00 96.12 76 CYS A C 1
ATOM 585 O O . CYS A 1 76 ? -12.604 -2.634 7.675 1.00 96.12 76 CYS A O 1
ATOM 587 N N . GLN A 1 77 ? -13.011 -4.613 8.675 1.00 95.62 77 GLN A N 1
ATOM 588 C CA . GLN A 1 77 ? -13.688 -4.077 9.854 1.00 95.62 77 GLN A CA 1
ATOM 589 C C . GLN A 1 77 ? -12.620 -3.738 10.903 1.00 95.62 77 GLN A C 1
ATOM 591 O O . GLN A 1 77 ? -11.715 -4.532 11.143 1.00 95.62 77 GLN A O 1
ATOM 596 N N . GLY A 1 78 ? -12.670 -2.557 11.509 1.00 93.94 78 GLY A N 1
ATOM 597 C CA . GLY A 1 78 ? -11.622 -2.046 12.394 1.00 93.94 78 GLY A CA 1
ATOM 598 C C . GLY A 1 78 ? -10.571 -1.239 11.634 1.00 93.94 78 GLY A C 1
ATOM 599 O O . GLY A 1 78 ? -10.898 -0.546 10.672 1.00 93.94 78 GLY A O 1
ATOM 600 N N . LEU A 1 79 ? -9.316 -1.279 12.088 1.00 93.75 79 LEU A N 1
ATOM 601 C CA . LEU A 1 79 ? -8.218 -0.493 11.510 1.00 93.75 79 LEU A CA 1
ATOM 602 C C . LEU A 1 79 ? -7.283 -1.394 10.698 1.00 93.75 79 LEU A C 1
ATOM 604 O O . LEU A 1 79 ? -6.660 -2.291 11.265 1.00 93.75 79 LEU A O 1
ATOM 608 N N . VAL A 1 80 ? -7.141 -1.119 9.397 1.00 95.31 80 VAL A N 1
ATOM 609 C CA . VAL A 1 80 ? -6.211 -1.860 8.532 1.00 95.31 80 VAL A CA 1
ATOM 610 C C . VAL A 1 80 ? -4.777 -1.767 9.089 1.00 95.31 80 VAL A C 1
ATOM 612 O O . VAL A 1 80 ? -4.304 -0.658 9.377 1.00 95.31 80 VAL A O 1
ATOM 615 N N . PRO A 1 81 ? -4.069 -2.904 9.245 1.00 93.56 81 PRO A N 1
ATOM 616 C CA . PRO A 1 81 ? -2.703 -2.923 9.760 1.00 93.56 81 PRO A CA 1
ATOM 617 C C . PRO A 1 81 ? -1.707 -2.253 8.803 1.00 93.56 81 PRO A C 1
ATOM 619 O O . PRO A 1 81 ? -1.997 -1.968 7.642 1.00 93.56 81 PRO A O 1
ATOM 622 N N . ASP A 1 82 ? -0.500 -1.983 9.299 1.00 92.62 82 ASP A N 1
ATOM 623 C CA . ASP A 1 82 ? 0.573 -1.426 8.472 1.00 92.62 82 ASP A CA 1
ATOM 624 C C . ASP A 1 82 ? 1.133 -2.455 7.479 1.00 92.62 82 ASP A C 1
ATOM 626 O O . ASP A 1 82 ? 1.097 -3.660 7.738 1.00 92.62 82 ASP A O 1
ATOM 630 N N . LEU A 1 83 ? 1.723 -1.991 6.373 1.00 94.75 83 LEU A N 1
ATOM 631 C CA . LEU A 1 83 ? 2.230 -2.864 5.312 1.00 94.75 83 LEU A CA 1
ATOM 632 C C . LEU A 1 83 ? 3.242 -3.879 5.843 1.00 94.75 83 LEU A C 1
ATOM 634 O O . LEU A 1 83 ? 3.191 -5.044 5.472 1.00 94.75 83 LEU A O 1
ATOM 638 N N . LYS A 1 84 ? 4.102 -3.466 6.781 1.00 92.31 84 LYS A N 1
ATOM 639 C CA . LYS A 1 84 ? 5.104 -4.339 7.419 1.00 92.31 84 LYS A CA 1
ATOM 640 C C . LYS A 1 84 ? 4.494 -5.480 8.232 1.00 92.31 84 LYS A C 1
ATOM 642 O O . LYS A 1 84 ? 5.131 -6.517 8.394 1.00 92.31 84 LYS A O 1
ATOM 647 N N . GLN A 1 85 ? 3.296 -5.275 8.778 1.00 91.31 85 GLN A N 1
ATOM 648 C CA . GLN A 1 85 ? 2.543 -6.314 9.483 1.00 91.31 85 GLN A CA 1
ATOM 649 C C . GLN A 1 85 ? 1.787 -7.199 8.488 1.00 91.31 85 GLN A C 1
ATOM 651 O O . GLN A 1 85 ? 1.619 -8.388 8.730 1.00 91.31 85 GLN A O 1
ATOM 656 N N . LEU A 1 86 ? 1.361 -6.625 7.359 1.00 93.19 86 LEU A N 1
ATOM 657 C CA . LEU A 1 86 ? 0.621 -7.320 6.316 1.00 93.19 86 LEU A CA 1
ATOM 658 C C . LEU A 1 86 ? 1.516 -8.258 5.490 1.00 93.19 86 LEU A C 1
ATOM 660 O O . LEU A 1 86 ? 1.160 -9.414 5.287 1.00 93.19 86 LEU A O 1
ATOM 664 N N . SER A 1 87 ? 2.679 -7.789 5.028 1.00 93.81 87 SER A N 1
ATOM 665 C CA . SER A 1 87 ? 3.590 -8.521 4.140 1.00 93.81 87 SER A CA 1
ATOM 666 C C . SER A 1 87 ? 5.044 -8.057 4.294 1.00 93.81 87 SER A C 1
ATOM 668 O O . SER A 1 87 ? 5.318 -6.900 4.607 1.00 93.81 87 SER A O 1
ATOM 670 N N . THR A 1 88 ? 5.994 -8.962 4.059 1.00 90.06 88 THR A N 1
ATOM 671 C CA . THR A 1 88 ? 7.433 -8.648 4.058 1.00 90.06 88 THR A CA 1
ATOM 672 C C . THR A 1 88 ? 7.911 -8.036 2.742 1.00 90.06 88 THR A C 1
ATOM 674 O O . THR A 1 88 ? 9.038 -7.548 2.688 1.00 90.06 88 THR A O 1
ATOM 677 N N . LEU A 1 89 ? 7.079 -8.060 1.689 1.00 91.69 89 LEU A N 1
ATOM 678 C CA . LEU A 1 89 ? 7.430 -7.656 0.320 1.00 91.69 89 LEU A CA 1
ATOM 679 C C . LEU A 1 89 ? 8.678 -8.365 -0.242 1.00 91.69 89 LEU A C 1
ATOM 681 O O . LEU A 1 89 ? 9.391 -7.808 -1.075 1.00 91.69 89 LEU A O 1
ATOM 685 N N . ALA A 1 90 ? 8.948 -9.595 0.200 1.00 89.12 90 ALA A N 1
ATOM 686 C CA . ALA A 1 90 ? 9.978 -10.431 -0.403 1.00 89.12 90 ALA A CA 1
ATOM 687 C C . ALA A 1 90 ? 9.457 -10.999 -1.732 1.00 89.12 90 ALA A C 1
ATOM 689 O O . ALA A 1 90 ? 8.561 -11.843 -1.734 1.00 89.12 90 ALA A O 1
ATOM 690 N N . ILE A 1 91 ? 9.989 -10.503 -2.852 1.00 91.38 91 ILE A N 1
ATOM 691 C CA . ILE A 1 91 ? 9.558 -10.877 -4.203 1.00 91.38 91 ILE A CA 1
ATOM 692 C C . ILE A 1 91 ? 10.766 -11.400 -4.974 1.00 91.38 91 ILE A C 1
ATOM 694 O O . ILE A 1 91 ? 11.744 -10.684 -5.193 1.00 91.38 91 ILE A O 1
ATOM 698 N N . ASP A 1 92 ? 10.689 -12.655 -5.404 1.00 88.88 92 ASP A N 1
ATOM 699 C CA . ASP A 1 92 ? 11.781 -13.302 -6.121 1.00 88.88 92 ASP A CA 1
ATOM 700 C C . ASP A 1 92 ? 12.114 -12.558 -7.419 1.00 88.88 92 ASP A C 1
ATOM 702 O O . ASP A 1 92 ? 11.250 -12.280 -8.251 1.00 88.88 92 ASP A O 1
ATOM 706 N N . GLY A 1 93 ? 13.395 -12.236 -7.600 1.00 87.88 93 GLY A N 1
ATOM 707 C CA . GLY A 1 93 ? 13.889 -11.552 -8.793 1.00 87.88 93 GLY A CA 1
ATOM 708 C C . GLY A 1 93 ? 13.710 -10.030 -8.800 1.00 87.88 93 GLY A C 1
ATOM 709 O O . GLY A 1 93 ? 14.234 -9.395 -9.719 1.00 87.88 93 GLY A O 1
ATOM 710 N N . PHE A 1 94 ? 13.077 -9.432 -7.783 1.00 90.56 94 PHE A N 1
ATOM 711 C CA . PHE A 1 94 ? 12.820 -7.991 -7.706 1.00 90.56 94 PHE A CA 1
ATOM 712 C C . PHE A 1 94 ? 13.295 -7.361 -6.390 1.00 90.56 94 PHE A C 1
ATOM 714 O O . PHE A 1 94 ? 13.089 -7.901 -5.309 1.00 90.56 94 PHE A O 1
ATOM 721 N N . ASP A 1 95 ? 13.878 -6.167 -6.492 1.00 90.88 95 ASP A N 1
ATOM 722 C CA . ASP A 1 95 ? 14.174 -5.293 -5.359 1.00 90.88 95 ASP A CA 1
ATOM 723 C C . ASP A 1 95 ? 13.079 -4.223 -5.232 1.00 90.88 95 ASP A C 1
ATOM 725 O O . ASP A 1 95 ? 12.671 -3.606 -6.223 1.00 90.88 95 ASP A O 1
ATOM 729 N N . VAL A 1 96 ? 12.639 -3.944 -4.003 1.00 92.62 96 VAL A N 1
ATOM 730 C CA . VAL A 1 96 ? 11.718 -2.834 -3.721 1.00 92.62 96 VAL A CA 1
ATOM 731 C C . VAL A 1 96 ? 12.477 -1.512 -3.813 1.00 92.62 96 VAL A C 1
ATOM 733 O O . VAL A 1 96 ? 13.390 -1.247 -3.033 1.00 92.62 96 VAL A O 1
ATOM 736 N N . SER A 1 97 ? 12.092 -0.667 -4.767 1.00 92.06 97 SER A N 1
ATOM 737 C CA . SER A 1 97 ? 12.710 0.646 -4.989 1.00 92.06 97 SER A CA 1
ATOM 738 C C . SER A 1 97 ? 12.013 1.773 -4.228 1.00 92.06 97 SER A C 1
ATOM 740 O O . SER A 1 97 ? 12.681 2.676 -3.726 1.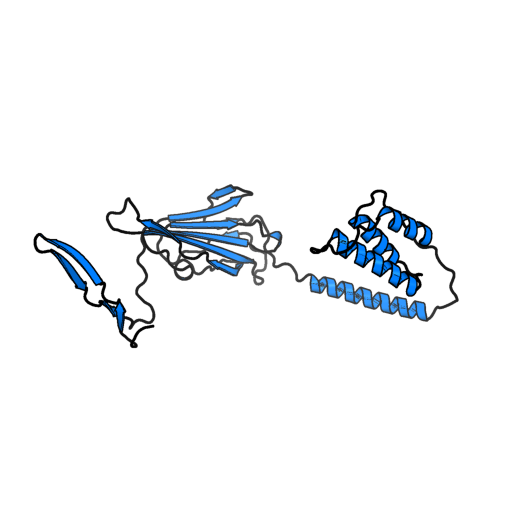00 92.06 97 SER A O 1
ATOM 742 N N . SER A 1 98 ? 10.684 1.722 -4.118 1.00 93.56 98 SER A N 1
ATOM 743 C CA . SER A 1 98 ? 9.893 2.676 -3.343 1.00 93.56 98 SER A CA 1
ATOM 744 C C . SER A 1 98 ? 8.585 2.047 -2.884 1.00 93.56 98 SER A C 1
ATOM 746 O O . SER A 1 98 ? 8.036 1.174 -3.555 1.00 93.56 98 SER A O 1
ATOM 748 N N . VAL A 1 99 ? 8.067 2.544 -1.767 1.00 95.88 99 VAL A N 1
ATOM 749 C CA . VAL A 1 99 ? 6.716 2.255 -1.286 1.00 95.88 99 VAL A CA 1
ATOM 750 C C . VAL A 1 99 ? 6.041 3.596 -1.055 1.00 95.88 99 VAL A C 1
ATOM 752 O O . VAL A 1 99 ? 6.535 4.392 -0.257 1.00 95.88 99 VAL A O 1
ATOM 755 N N . ASP A 1 100 ? 4.951 3.839 -1.771 1.00 96.12 100 ASP A N 1
ATOM 756 C CA . ASP A 1 100 ? 4.035 4.942 -1.509 1.00 96.12 100 ASP A CA 1
ATOM 757 C C . ASP A 1 100 ? 2.838 4.419 -0.714 1.00 96.12 100 ASP A C 1
ATOM 759 O O . ASP A 1 100 ? 2.260 3.383 -1.047 1.00 96.12 100 ASP A O 1
ATOM 763 N N . ASP A 1 101 ? 2.498 5.112 0.365 1.00 95.88 101 ASP A N 1
ATOM 764 C CA . ASP A 1 101 ? 1.452 4.723 1.304 1.00 95.88 101 ASP A CA 1
ATOM 765 C C . ASP A 1 101 ? 0.439 5.853 1.404 1.00 95.88 101 ASP A C 1
ATOM 767 O O . ASP A 1 101 ? 0.742 6.927 1.925 1.00 95.88 101 ASP A O 1
ATOM 771 N N . GLN A 1 102 ? -0.777 5.599 0.925 1.00 93.19 102 GLN A N 1
ATOM 772 C CA . GLN A 1 102 ? -1.838 6.607 0.916 1.00 93.19 102 GLN A CA 1
ATOM 773 C C . GLN A 1 102 ? -2.476 6.822 2.294 1.00 93.19 102 GLN A C 1
ATOM 775 O O . GLN A 1 102 ? -3.349 7.675 2.454 1.00 93.19 102 GLN A O 1
ATOM 780 N N . GLY A 1 103 ? -2.023 6.083 3.306 1.00 92.50 103 GLY A N 1
ATOM 781 C CA . GLY A 1 103 ? -2.521 6.171 4.663 1.00 92.50 103 GLY A CA 1
ATOM 782 C C . GLY A 1 103 ? -3.850 5.451 4.858 1.00 92.50 103 GLY A C 1
ATOM 783 O O . GLY A 1 103 ? -4.495 4.958 3.933 1.00 92.50 103 GLY A O 1
ATOM 784 N N . LEU A 1 104 ? -4.245 5.356 6.124 1.00 94.50 104 LEU A N 1
ATOM 785 C CA . LEU A 1 104 ? -5.498 4.732 6.517 1.00 94.50 104 LEU A CA 1
ATOM 786 C C . LEU A 1 104 ? -6.676 5.673 6.236 1.00 94.50 104 LEU A C 1
ATOM 788 O O . LEU A 1 104 ? -6.715 6.791 6.748 1.00 94.50 104 LEU A O 1
ATOM 792 N N . SER A 1 105 ? -7.670 5.175 5.509 1.00 96.00 105 SER A N 1
ATOM 793 C CA . SER A 1 105 ? -8.936 5.854 5.249 1.00 96.00 105 SER A CA 1
ATOM 794 C C . SER A 1 105 ? -10.072 5.150 5.987 1.00 96.00 105 SER A C 1
ATOM 796 O O . SER A 1 105 ? -10.239 3.937 5.876 1.00 96.00 105 SER A O 1
ATOM 798 N N . VAL A 1 106 ? -10.864 5.903 6.753 1.00 95.56 106 VAL A N 1
ATOM 799 C CA . VAL A 1 106 ? -12.076 5.396 7.412 1.00 95.56 106 VAL A CA 1
ATOM 800 C C . VAL A 1 106 ? -13.282 5.884 6.627 1.00 95.56 106 VAL A C 1
ATOM 802 O O . VAL A 1 106 ? -13.506 7.086 6.516 1.00 95.56 106 VAL A O 1
ATOM 805 N N . SER A 1 107 ? -14.063 4.949 6.093 1.00 90.62 107 SER A N 1
ATOM 806 C CA . SER A 1 107 ? -15.186 5.275 5.210 1.00 90.62 107 SER A CA 1
ATOM 807 C C . SER A 1 107 ? -16.478 5.548 5.983 1.00 90.62 107 SER A C 1
ATOM 809 O O . SER A 1 107 ? -17.140 6.559 5.760 1.00 90.62 107 SER A O 1
ATOM 811 N N . ARG A 1 108 ? -16.856 4.637 6.887 1.00 92.75 108 ARG A N 1
ATOM 812 C CA . ARG A 1 108 ? -18.111 4.665 7.654 1.00 92.75 108 ARG A CA 1
ATOM 813 C C . ARG A 1 108 ? -18.094 3.628 8.776 1.00 92.75 108 ARG A C 1
ATOM 815 O O . ARG A 1 108 ? -17.190 2.800 8.837 1.00 92.75 108 ARG A O 1
ATOM 822 N N . PHE A 1 109 ? -19.126 3.635 9.613 1.00 95.19 109 PHE A N 1
ATOM 823 C CA . PHE A 1 109 ? -19.468 2.475 10.436 1.00 95.19 109 PHE A CA 1
ATOM 824 C C . PHE A 1 109 ? -20.090 1.371 9.577 1.00 95.19 109 PHE A C 1
ATOM 826 O O . PHE A 1 109 ? -20.786 1.662 8.599 1.00 95.19 109 PHE A O 1
ATOM 833 N N . ASP A 1 110 ? -19.826 0.120 9.935 1.00 93.44 110 ASP A N 1
ATOM 834 C CA . ASP A 1 110 ? -20.458 -1.034 9.312 1.00 93.44 110 ASP A CA 1
ATOM 835 C C . ASP A 1 110 ? -21.931 -1.118 9.755 1.00 93.44 110 ASP A C 1
ATOM 837 O O . ASP A 1 110 ? -22.188 -1.330 10.942 1.00 93.44 110 ASP A O 1
ATOM 841 N N . PRO A 1 111 ? -22.909 -0.923 8.848 1.00 90.62 111 PRO A N 1
ATOM 842 C CA . PRO A 1 111 ? -24.325 -0.971 9.206 1.00 90.62 111 PRO A CA 1
ATOM 843 C C . PRO A 1 111 ? -24.820 -2.390 9.504 1.00 90.62 111 PRO A C 1
ATOM 845 O O . PRO A 1 111 ? -25.872 -2.536 10.121 1.00 90.62 111 PRO A O 1
ATOM 848 N N . ASP A 1 112 ? -24.092 -3.410 9.046 1.00 90.44 112 ASP A N 1
ATOM 849 C CA . ASP A 1 112 ? -24.486 -4.814 9.149 1.00 90.44 112 ASP A CA 1
ATOM 850 C C . ASP A 1 112 ? -23.855 -5.489 10.381 1.00 90.44 112 ASP A C 1
ATOM 852 O O . ASP A 1 112 ? -24.179 -6.631 10.713 1.00 90.44 112 ASP A O 1
ATOM 856 N N . SER A 1 113 ? -22.965 -4.781 11.084 1.00 89.75 113 SER A N 1
ATOM 857 C CA . SER A 1 113 ? -22.334 -5.244 12.317 1.00 89.75 113 SER A CA 1
ATOM 858 C C . SER A 1 113 ? -23.245 -5.049 13.531 1.00 89.75 113 SER A C 1
ATOM 860 O O . SER A 1 113 ? -23.877 -4.008 13.706 1.00 89.75 113 SER A O 1
ATOM 862 N N . SER A 1 114 ? -23.260 -6.037 14.431 1.00 88.94 114 SER A N 1
ATOM 863 C CA . SER A 1 114 ? -23.935 -5.939 15.732 1.00 88.94 114 SER A CA 1
ATOM 864 C C . SER A 1 114 ? -23.226 -5.006 16.718 1.00 88.94 114 SER A C 1
ATOM 866 O O . SER A 1 114 ? -23.833 -4.560 17.689 1.00 88.94 114 SER A O 1
ATOM 868 N N . GLU A 1 115 ? -21.944 -4.727 16.484 1.00 88.75 115 GLU A N 1
ATOM 869 C CA . GLU A 1 115 ? -21.120 -3.822 17.286 1.00 88.75 115 GLU A CA 1
ATOM 870 C C . GLU A 1 115 ? -20.719 -2.578 16.477 1.00 88.75 115 GLU A C 1
ATOM 872 O O . GLU A 1 115 ? -20.584 -2.667 15.252 1.00 88.75 115 GLU A O 1
ATOM 877 N N . PRO A 1 116 ? -20.492 -1.418 17.127 1.00 89.25 116 PRO A N 1
ATOM 878 C CA . PRO A 1 116 ? -20.068 -0.194 16.452 1.00 89.25 116 PRO A CA 1
ATOM 879 C C . PRO A 1 116 ? -18.619 -0.314 15.951 1.00 89.25 116 PRO A C 1
ATOM 881 O O . PRO A 1 116 ? -17.677 0.170 16.579 1.00 89.25 116 PRO A O 1
ATOM 884 N N . VAL A 1 117 ? -18.448 -0.952 14.794 1.00 94.06 117 VAL A N 1
ATOM 885 C CA . VAL A 1 117 ? -17.166 -1.141 14.111 1.00 94.06 117 VAL A CA 1
ATOM 886 C C . VAL A 1 117 ? -17.099 -0.278 12.856 1.00 94.06 117 VAL A C 1
ATOM 888 O O . VAL A 1 117 ? -18.099 -0.045 12.178 1.00 94.06 117 VAL A O 1
ATOM 891 N N . ILE A 1 118 ? -15.913 0.234 12.554 1.00 94.94 118 ILE A N 1
ATOM 892 C CA . ILE A 1 118 ? -15.663 1.030 11.351 1.00 94.94 118 ILE A CA 1
ATOM 893 C C . ILE A 1 118 ? -15.221 0.145 10.187 1.00 94.94 118 ILE A C 1
ATOM 895 O O . ILE A 1 118 ? -14.594 -0.887 10.395 1.00 94.94 118 ILE A O 1
ATOM 899 N N . LEU A 1 119 ? -15.491 0.583 8.963 1.00 95.81 119 LEU A N 1
ATOM 900 C CA . LEU A 1 119 ? -14.909 0.036 7.744 1.00 95.81 119 LEU A CA 1
ATOM 901 C C . LEU A 1 119 ? -13.770 0.946 7.295 1.00 95.81 119 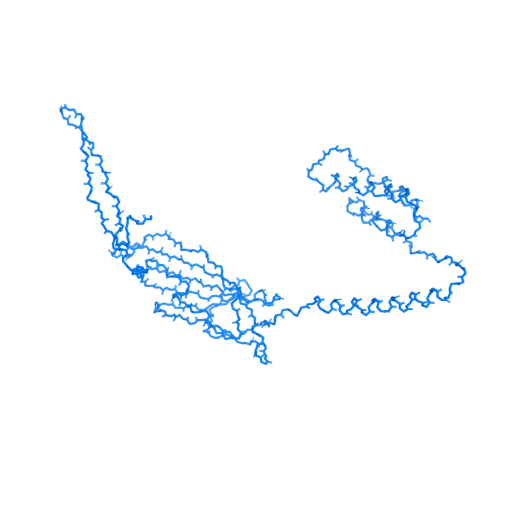LEU A C 1
ATOM 903 O O . LEU A 1 119 ? -13.995 2.125 6.984 1.00 95.81 119 LEU A O 1
ATOM 907 N N . SER A 1 120 ? -12.557 0.402 7.252 1.00 96.56 120 SER A N 1
ATOM 908 C CA . SER A 1 120 ? -11.374 1.135 6.806 1.00 96.56 120 SER A CA 1
ATOM 909 C C . SER A 1 120 ? -10.689 0.472 5.621 1.00 96.56 120 SER A C 1
ATOM 911 O O . SER A 1 120 ? -10.807 -0.734 5.399 1.00 96.56 120 SER A O 1
ATOM 913 N N . GLU A 1 121 ? -9.981 1.290 4.849 1.00 97.25 121 GLU A N 1
ATOM 914 C CA . GLU A 1 121 ? -9.154 0.867 3.729 1.00 97.25 121 GLU A CA 1
ATOM 915 C C . GLU A 1 121 ? -7.770 1.521 3.787 1.00 97.25 121 GLU A C 1
ATOM 917 O O . GLU A 1 121 ? -7.592 2.596 4.364 1.00 97.25 121 GLU A O 1
ATOM 922 N N . ARG A 1 122 ? -6.780 0.870 3.177 1.00 97.19 122 ARG A N 1
ATOM 923 C CA . ARG A 1 122 ? -5.446 1.434 2.946 1.00 97.19 122 ARG A CA 1
ATOM 924 C C . ARG A 1 122 ? -4.905 0.930 1.617 1.00 97.19 122 ARG A C 1
ATOM 926 O O . ARG A 1 122 ? -5.096 -0.240 1.273 1.00 97.19 122 ARG A O 1
ATOM 933 N N . LEU A 1 123 ? -4.266 1.827 0.874 1.00 97.69 123 LEU A N 1
ATOM 934 C CA . LEU A 1 123 ? -3.692 1.552 -0.437 1.00 97.69 123 LEU A CA 1
ATOM 935 C C . LEU A 1 123 ? -2.191 1.830 -0.407 1.00 97.69 123 LEU A C 1
ATOM 937 O O . LEU A 1 123 ? -1.755 2.898 0.026 1.00 97.69 123 LEU A O 1
ATOM 941 N N . TRP A 1 124 ? -1.424 0.869 -0.908 1.00 98.25 124 TRP A N 1
ATOM 942 C CA . TRP A 1 124 ? 0.010 0.995 -1.123 1.00 98.25 124 TRP A CA 1
ATOM 943 C C . TRP A 1 124 ? 0.339 0.820 -2.599 1.00 98.25 124 TRP A C 1
ATOM 945 O O . TRP A 1 124 ? -0.203 -0.072 -3.251 1.00 98.25 124 TRP A O 1
ATOM 955 N N . SER A 1 125 ? 1.269 1.627 -3.101 1.00 97.44 125 SER A N 1
ATOM 956 C CA . SER A 1 125 ? 1.886 1.445 -4.414 1.00 97.44 125 SER A CA 1
ATOM 957 C C . SER A 1 125 ? 3.366 1.122 -4.231 1.00 97.44 125 SER A C 1
ATOM 959 O O . SER A 1 125 ? 4.151 1.932 -3.731 1.00 97.44 125 SER A O 1
ATOM 961 N N . VAL A 1 126 ? 3.753 -0.099 -4.585 1.00 97.31 126 VAL A N 1
ATOM 962 C CA . VAL A 1 126 ? 5.110 -0.621 -4.419 1.00 97.31 126 VAL A CA 1
ATOM 963 C C . VAL A 1 126 ? 5.793 -0.645 -5.782 1.00 97.31 126 VAL A C 1
ATOM 965 O O . VAL A 1 126 ? 5.399 -1.402 -6.666 1.00 97.31 126 VAL A O 1
ATOM 968 N N . THR A 1 127 ? 6.844 0.155 -5.953 1.00 95.88 127 THR A N 1
ATOM 969 C CA . THR A 1 127 ? 7.650 0.146 -7.182 1.00 95.88 127 THR A CA 1
ATOM 970 C C . THR A 1 127 ? 8.800 -0.840 -7.039 1.00 95.88 127 THR A C 1
ATOM 972 O O . THR A 1 127 ? 9.662 -0.693 -6.167 1.00 95.88 127 THR A O 1
ATOM 975 N N . LEU A 1 128 ? 8.870 -1.797 -7.951 1.00 93.06 128 LEU A N 1
ATOM 976 C CA . LEU A 1 128 ? 9.845 -2.876 -8.013 1.00 93.06 128 LEU A CA 1
ATOM 977 C C . LEU A 1 128 ? 10.791 -2.684 -9.202 1.00 93.06 128 LEU A C 1
ATOM 979 O O . LEU A 1 128 ? 10.396 -2.186 -10.259 1.00 93.06 128 LEU A O 1
ATOM 983 N N . VAL A 1 129 ? 12.041 -3.110 -9.039 1.00 90.00 129 VAL A N 1
ATOM 984 C CA . VAL A 1 129 ? 13.058 -3.138 -10.102 1.00 90.00 129 VAL A CA 1
ATOM 985 C C . VAL A 1 129 ? 13.724 -4.510 -10.148 1.00 90.00 129 VAL A C 1
ATOM 987 O O . VAL A 1 129 ? 13.933 -5.125 -9.106 1.00 90.00 129 VAL A O 1
ATOM 990 N N . GLY A 1 130 ? 14.069 -5.004 -11.338 1.00 85.88 130 GLY A N 1
ATOM 991 C CA . GLY A 1 130 ? 14.724 -6.308 -11.472 1.00 85.88 130 GLY A CA 1
ATOM 992 C C . GLY A 1 130 ? 16.093 -6.364 -10.779 1.00 85.88 130 GLY A C 1
ATOM 993 O O . GLY A 1 130 ? 16.891 -5.420 -10.843 1.00 85.88 130 GLY A O 1
ATOM 994 N N . THR A 1 131 ? 16.368 -7.488 -10.119 1.00 77.94 131 THR A N 1
ATOM 995 C CA . THR A 1 131 ? 17.635 -7.761 -9.416 1.00 77.94 131 THR A CA 1
ATOM 996 C C . THR A 1 131 ? 18.779 -8.069 -10.393 1.00 77.94 131 THR A C 1
ATOM 998 O O . THR A 1 131 ? 18.577 -8.640 -11.461 1.00 77.94 131 THR A O 1
ATOM 1001 N N . ARG A 1 132 ? 20.023 -7.711 -10.028 1.00 60.31 132 ARG A N 1
ATOM 1002 C CA . ARG A 1 132 ? 21.232 -7.955 -10.855 1.00 60.31 132 ARG A CA 1
ATOM 1003 C C . ARG A 1 132 ? 21.867 -9.340 -10.682 1.00 60.31 132 ARG A C 1
ATOM 1005 O O . ARG A 1 132 ? 22.781 -9.673 -11.428 1.00 60.31 132 ARG A O 1
ATOM 1012 N N . ASN A 1 133 ? 21.448 -10.106 -9.677 1.00 56.19 133 ASN A N 1
ATOM 1013 C CA . ASN A 1 133 ? 22.194 -11.279 -9.205 1.00 56.19 133 ASN A CA 1
ATOM 1014 C C . ASN A 1 133 ? 21.688 -12.619 -9.774 1.00 56.19 133 ASN A C 1
ATOM 1016 O O . ASN A 1 133 ? 22.183 -13.669 -9.369 1.00 56.19 133 ASN A O 1
ATOM 1020 N N . GLY A 1 134 ? 20.727 -12.594 -10.702 1.00 55.31 134 GLY A N 1
ATOM 1021 C CA . GLY A 1 134 ? 20.257 -13.771 -11.436 1.00 55.31 134 GLY A CA 1
ATOM 1022 C C . GLY A 1 134 ? 20.863 -13.846 -12.846 1.00 55.31 134 GLY A C 1
ATOM 1023 O O . GLY A 1 134 ? 21.117 -12.804 -13.447 1.00 55.31 134 GLY A O 1
ATOM 1024 N N . PRO A 1 135 ? 21.092 -15.050 -13.403 1.00 51.25 135 PRO A N 1
ATOM 1025 C CA . PRO A 1 135 ? 21.648 -15.217 -14.749 1.00 51.25 135 PRO A CA 1
ATOM 1026 C C . PRO A 1 135 ? 20.683 -14.811 -15.881 1.00 51.25 135 PRO A C 1
ATOM 1028 O O . PRO A 1 135 ? 21.089 -14.801 -17.040 1.00 51.25 135 PRO A O 1
ATOM 1031 N N . GLU A 1 136 ? 19.426 -14.476 -15.570 1.00 63.62 136 GLU A N 1
ATOM 1032 C CA . GLU A 1 136 ? 18.394 -14.121 -16.545 1.00 63.62 136 GLU A CA 1
ATOM 1033 C C . GLU A 1 136 ? 17.355 -13.178 -15.910 1.00 63.62 136 GLU A C 1
ATOM 1035 O O . GLU A 1 136 ? 17.103 -13.255 -14.704 1.00 63.62 136 GLU A O 1
ATOM 1040 N N . ALA A 1 137 ? 16.760 -12.284 -16.706 1.00 70.56 137 ALA A N 1
ATOM 1041 C CA . ALA A 1 137 ? 15.683 -11.407 -16.247 1.00 70.56 137 ALA A CA 1
ATOM 1042 C C . ALA A 1 137 ? 14.477 -12.234 -15.746 1.00 70.56 137 ALA A C 1
ATOM 1044 O O . ALA A 1 137 ? 14.158 -13.267 -16.348 1.00 70.56 137 ALA A O 1
ATOM 1045 N N . PRO A 1 138 ? 13.788 -11.805 -14.669 1.00 80.06 138 PRO A N 1
ATOM 1046 C CA . PRO A 1 138 ? 12.657 -12.551 -14.128 1.00 80.06 138 PRO A CA 1
ATOM 1047 C C . PRO A 1 138 ? 11.555 -12.682 -15.185 1.00 80.06 138 PRO A C 1
ATOM 1049 O O . PRO A 1 138 ? 11.113 -11.694 -15.765 1.00 80.06 138 PRO A O 1
ATOM 1052 N N . ARG A 1 139 ? 11.123 -13.923 -15.441 1.00 86.94 139 ARG A N 1
ATOM 1053 C CA . ARG A 1 139 ? 10.039 -14.258 -16.389 1.00 86.94 139 ARG A CA 1
ATOM 1054 C C . ARG A 1 139 ? 8.702 -14.520 -15.712 1.00 86.94 139 ARG A C 1
ATOM 1056 O O . ARG A 1 139 ? 7.676 -14.606 -16.378 1.00 86.94 139 ARG A O 1
ATOM 1063 N N . GLN A 1 140 ? 8.724 -14.712 -14.402 1.00 91.31 140 GLN A N 1
ATOM 1064 C CA . GLN A 1 140 ? 7.545 -14.964 -13.596 1.00 91.31 140 GLN A CA 1
ATOM 1065 C C . GLN A 1 140 ? 7.538 -13.998 -12.425 1.00 91.31 140 GLN A C 1
ATOM 1067 O O . GLN A 1 140 ? 8.590 -13.610 -11.919 1.00 91.31 140 GLN A O 1
ATOM 1072 N N . PHE A 1 141 ? 6.337 -13.636 -12.008 1.00 94.00 141 PHE A N 1
ATOM 1073 C CA . PHE A 1 141 ? 6.083 -12.830 -10.838 1.00 94.00 141 PHE A CA 1
ATOM 1074 C C . PHE A 1 141 ? 5.193 -13.619 -9.891 1.00 94.00 141 PHE A C 1
ATOM 1076 O O . PHE A 1 141 ? 4.123 -14.087 -10.283 1.00 94.00 141 PHE A O 1
ATOM 1083 N N . ARG A 1 142 ? 5.640 -13.761 -8.645 1.00 95.19 142 ARG A N 1
ATOM 1084 C CA . ARG A 1 142 ? 4.846 -14.331 -7.563 1.00 95.19 142 ARG A CA 1
ATOM 1085 C C . ARG A 1 142 ? 4.430 -13.206 -6.630 1.00 95.19 142 ARG A C 1
ATOM 1087 O O . ARG A 1 142 ? 5.279 -12.504 -6.087 1.00 95.19 142 ARG A O 1
ATOM 1094 N N . PHE A 1 143 ? 3.125 -13.054 -6.449 1.00 96.25 143 PHE A N 1
ATOM 1095 C CA . PHE A 1 143 ? 2.550 -12.090 -5.521 1.00 96.25 143 PHE A CA 1
ATOM 1096 C C . PHE A 1 143 ? 3.041 -12.352 -4.086 1.00 96.25 143 PHE A C 1
ATOM 1098 O O . PHE A 1 143 ? 3.071 -13.518 -3.663 1.00 96.25 143 PHE A O 1
ATOM 1105 N N . PRO A 1 144 ? 3.436 -11.303 -3.337 1.00 94.94 144 PRO A N 1
ATOM 1106 C CA . PRO A 1 144 ? 4.017 -11.460 -2.012 1.00 94.94 144 PRO A CA 1
ATOM 1107 C C . PRO A 1 144 ? 3.031 -12.088 -1.025 1.00 94.94 144 PRO A C 1
ATOM 1109 O O . PRO A 1 144 ? 1.834 -11.779 -1.005 1.00 94.94 144 PRO A O 1
ATOM 1112 N N . GLU A 1 145 ? 3.564 -12.957 -0.170 1.00 93.75 145 GLU A N 1
ATOM 1113 C CA . GLU A 1 145 ? 2.782 -13.641 0.853 1.00 93.75 145 GLU A CA 1
ATOM 1114 C C . GLU A 1 145 ? 2.387 -12.694 1.994 1.00 93.75 145 GLU A C 1
ATOM 1116 O O . GLU A 1 145 ? 3.075 -11.714 2.311 1.00 93.75 145 GLU A O 1
ATOM 1121 N N . LEU A 1 146 ? 1.239 -12.997 2.598 1.00 94.62 146 LEU A N 1
ATOM 1122 C CA . LEU A 1 146 ? 0.687 -12.262 3.728 1.00 94.62 146 LEU A CA 1
ATOM 1123 C C . LEU A 1 146 ? 1.112 -12.943 5.031 1.00 94.62 146 LEU A C 1
ATOM 1125 O O . LEU A 1 146 ? 1.046 -14.163 5.152 1.00 94.62 146 LEU A O 1
ATOM 1129 N N . GLN A 1 147 ? 1.544 -12.154 6.012 1.00 93.44 147 GLN A N 1
ATOM 1130 C CA . GLN A 1 147 ? 2.036 -12.648 7.307 1.00 93.44 147 GLN A CA 1
ATOM 1131 C C . GLN A 1 147 ? 0.917 -12.892 8.326 1.00 93.44 147 GLN A C 1
ATOM 1133 O O . GLN A 1 147 ? 1.140 -13.506 9.368 1.00 93.44 147 GLN A O 1
ATOM 1138 N N . ILE A 1 148 ? -0.279 -12.383 8.040 1.00 91.56 148 ILE A N 1
ATOM 1139 C CA . ILE A 1 148 ? -1.447 -12.444 8.915 1.00 91.56 148 ILE A CA 1
ATOM 1140 C C . ILE A 1 148 ? -2.600 -13.157 8.207 1.00 91.56 148 ILE A C 1
ATOM 1142 O O . ILE A 1 148 ? -2.697 -13.091 6.979 1.00 91.56 148 ILE A O 1
ATOM 1146 N N . PRO A 1 149 ? -3.481 -13.839 8.958 1.00 90.88 149 PRO A N 1
ATOM 1147 C CA . PRO A 1 149 ? -4.657 -14.466 8.379 1.00 90.88 149 PRO A CA 1
ATOM 1148 C C . PRO A 1 149 ? -5.586 -13.404 7.789 1.00 90.88 149 PRO A C 1
ATOM 1150 O O . PRO A 1 149 ? -5.841 -12.361 8.394 1.00 90.88 149 PRO A O 1
ATOM 1153 N N . VAL A 1 150 ? -6.117 -13.702 6.610 1.00 94.81 150 VAL A N 1
ATOM 1154 C CA . VAL A 1 150 ? -7.043 -12.842 5.876 1.00 94.81 150 VAL A CA 1
ATOM 1155 C C . VAL A 1 150 ? -8.261 -13.648 5.457 1.00 94.81 150 VAL A C 1
ATOM 1157 O O . VAL A 1 150 ? -8.175 -14.855 5.232 1.00 94.81 150 VAL A O 1
ATOM 1160 N N . LYS A 1 151 ? -9.407 -12.977 5.367 1.00 95.88 151 LYS A N 1
ATOM 1161 C CA . LYS A 1 151 ? -10.666 -13.578 4.924 1.00 95.88 151 LYS A CA 1
ATOM 1162 C C . LYS A 1 151 ? -10.613 -13.925 3.439 1.00 95.88 151 LYS A C 1
ATOM 1164 O O . LYS A 1 151 ? -11.142 -14.955 3.036 1.00 95.88 151 LYS A O 1
ATOM 1169 N N . GLU A 1 152 ? -9.993 -13.059 2.643 1.00 95.75 152 GLU A N 1
ATOM 1170 C CA . GLU A 1 152 ? -9.945 -13.188 1.190 1.00 95.75 152 GLU A CA 1
ATOM 1171 C C . GLU A 1 152 ? -8.698 -12.508 0.620 1.00 95.75 152 GLU A C 1
ATOM 1173 O O . GLU A 1 152 ? -8.296 -11.436 1.085 1.00 95.75 152 GLU A O 1
ATOM 1178 N N . VAL A 1 153 ? -8.110 -13.130 -0.406 1.00 97.19 153 VAL A N 1
ATOM 1179 C CA . VAL A 1 153 ? -7.042 -12.545 -1.221 1.00 97.19 153 VAL A CA 1
ATOM 1180 C C . VAL A 1 153 ? -7.443 -12.623 -2.680 1.00 97.19 153 VAL A C 1
ATOM 1182 O O . VAL A 1 153 ? -7.778 -13.701 -3.169 1.00 97.19 153 VAL A O 1
ATOM 1185 N N . LEU A 1 154 ? -7.364 -11.493 -3.372 1.00 97.50 154 LEU A N 1
ATOM 1186 C CA . LEU A 1 154 ? -7.568 -11.414 -4.808 1.00 97.50 154 LEU A CA 1
ATOM 1187 C C . LEU A 1 154 ? -6.279 -10.953 -5.485 1.00 97.50 154 LEU A C 1
ATOM 1189 O O . LEU A 1 154 ? -5.721 -9.917 -5.126 1.00 97.50 154 LEU A O 1
ATOM 1193 N N . TRP A 1 155 ? -5.829 -11.706 -6.484 1.00 98.06 155 TRP A N 1
ATOM 1194 C CA . TRP A 1 155 ? -4.713 -11.312 -7.338 1.00 98.06 155 TRP A CA 1
ATOM 1195 C C . TRP A 1 155 ? -5.243 -10.856 -8.686 1.00 98.06 155 TRP A C 1
ATOM 1197 O O . TRP A 1 155 ? -6.060 -11.535 -9.314 1.00 98.06 155 TRP A O 1
ATOM 1207 N N . GLN A 1 156 ? -4.785 -9.693 -9.126 1.00 97.31 156 GLN A N 1
ATOM 1208 C CA . GLN A 1 156 ? -5.196 -9.083 -10.378 1.00 97.31 156 GLN A CA 1
ATOM 1209 C C . GLN A 1 156 ? -3.980 -8.605 -11.161 1.00 97.31 156 GLN A C 1
ATOM 1211 O O . GLN A 1 156 ? -2.921 -8.328 -10.603 1.00 97.31 156 GLN A O 1
ATOM 1216 N N . ARG A 1 157 ? -4.138 -8.460 -12.471 1.00 95.81 157 ARG A N 1
ATOM 1217 C CA . ARG A 1 157 ? -3.191 -7.721 -13.303 1.00 95.81 157 ARG A CA 1
ATOM 1218 C C . ARG A 1 157 ? -3.927 -6.740 -14.194 1.00 95.81 157 ARG A C 1
ATOM 1220 O O . ARG A 1 157 ? -5.027 -7.047 -14.664 1.00 95.81 157 ARG A O 1
ATOM 1227 N N . TYR A 1 158 ? -3.291 -5.613 -14.481 1.00 93.00 158 TYR A N 1
ATOM 1228 C CA . TYR A 1 158 ? -3.730 -4.756 -15.570 1.00 93.00 158 TYR A CA 1
ATOM 1229 C C . TYR A 1 158 ? -3.443 -5.436 -16.910 1.00 93.00 158 TYR A C 1
ATOM 1231 O O . TYR A 1 158 ? -2.334 -5.895 -17.181 1.00 93.00 158 TYR A O 1
ATOM 1239 N N . ASN A 1 159 ? -4.464 -5.505 -17.754 1.00 87.75 159 ASN A N 1
ATOM 1240 C CA . ASN A 1 159 ? -4.367 -5.890 -19.149 1.00 87.75 159 ASN A CA 1
ATOM 1241 C C . ASN A 1 159 ? -4.856 -4.713 -19.990 1.00 87.75 159 ASN A C 1
ATOM 1243 O O . ASN A 1 159 ? -6.058 -4.483 -20.099 1.00 87.75 159 ASN A O 1
ATOM 1247 N N . ASP A 1 160 ? -3.913 -3.950 -20.536 1.00 82.12 160 ASP A N 1
ATOM 1248 C CA . ASP A 1 160 ? -4.179 -2.637 -21.122 1.00 82.12 160 ASP A CA 1
ATOM 1249 C C . ASP A 1 160 ? -4.919 -1.727 -20.130 1.00 82.12 160 ASP A C 1
ATOM 1251 O O . ASP A 1 160 ? -4.301 -1.337 -19.141 1.00 82.12 160 ASP A O 1
ATOM 1255 N N . ALA A 1 161 ? -6.208 -1.433 -20.319 1.00 82.81 161 ALA A N 1
ATOM 1256 C CA . ALA A 1 161 ? -7.021 -0.618 -19.411 1.00 82.81 161 ALA A CA 1
ATOM 1257 C C . ALA A 1 161 ? -7.828 -1.431 -18.378 1.00 82.81 161 ALA A C 1
ATOM 1259 O O . ALA A 1 161 ? -8.314 -0.856 -17.404 1.00 82.81 161 ALA A O 1
ATOM 1260 N N . ASP A 1 162 ? -7.941 -2.747 -18.557 1.00 90.94 162 ASP A N 1
ATOM 1261 C CA . ASP A 1 162 ? -8.837 -3.598 -17.773 1.00 90.94 162 ASP A CA 1
ATOM 1262 C C . ASP A 1 162 ? -8.107 -4.346 -16.651 1.00 90.94 162 ASP A C 1
ATOM 1264 O O . ASP A 1 162 ? -6.906 -4.608 -16.727 1.00 90.94 162 ASP A O 1
ATOM 1268 N N . LEU A 1 163 ? -8.849 -4.746 -15.616 1.00 93.56 163 LEU A N 1
ATOM 1269 C CA . LEU A 1 163 ? -8.359 -5.613 -14.543 1.00 93.56 163 LEU A CA 1
ATOM 1270 C C . LEU A 1 163 ? -8.783 -7.060 -14.797 1.00 93.56 163 LEU A C 1
ATOM 1272 O O . LEU A 1 163 ? -9.969 -7.352 -14.952 1.00 93.56 163 LEU A O 1
ATOM 1276 N N . ALA A 1 164 ? -7.819 -7.978 -14.789 1.00 94.31 164 ALA A N 1
ATOM 1277 C CA . ALA A 1 164 ? -8.061 -9.412 -14.917 1.00 94.31 164 ALA A CA 1
ATOM 1278 C C . ALA A 1 164 ? -7.617 -10.147 -13.649 1.00 94.31 164 ALA A C 1
ATOM 1280 O O . ALA A 1 164 ? -6.497 -9.941 -13.184 1.00 94.31 164 ALA A O 1
ATOM 1281 N N . ALA A 1 165 ? -8.473 -11.021 -13.113 1.00 96.12 165 ALA A N 1
ATOM 1282 C CA . ALA A 1 165 ? -8.102 -11.916 -12.020 1.00 96.12 165 ALA A CA 1
ATOM 1283 C C . ALA A 1 165 ? -7.084 -12.961 -12.503 1.00 96.12 165 ALA A C 1
ATOM 1285 O O . ALA A 1 165 ? -7.191 -13.477 -13.618 1.00 96.12 165 ALA A O 1
ATOM 1286 N N . VAL A 1 166 ? -6.098 -13.262 -11.665 1.00 96.25 166 VAL A N 1
ATOM 1287 C CA . VAL A 1 166 ? -4.983 -14.160 -11.984 1.00 96.25 166 VAL A CA 1
ATOM 1288 C C . VAL A 1 166 ? -4.655 -15.076 -10.808 1.00 96.25 166 VAL A C 1
ATOM 1290 O O . VAL A 1 166 ? -5.141 -14.894 -9.694 1.00 96.25 166 VAL A O 1
ATOM 1293 N N . GLU A 1 167 ? -3.823 -16.081 -11.063 1.00 96.00 167 GLU A N 1
ATOM 1294 C CA . GLU A 1 167 ? -3.234 -16.898 -10.005 1.00 96.00 167 GLU A CA 1
ATOM 1295 C C . GLU A 1 167 ? -2.146 -16.122 -9.244 1.00 96.00 167 GLU A C 1
ATOM 1297 O O . GLU A 1 167 ? -1.634 -15.103 -9.709 1.00 96.00 167 GLU A O 1
ATOM 1302 N N . GLN A 1 168 ? -1.738 -16.639 -8.083 1.00 94.00 168 GLN A N 1
ATOM 1303 C CA . GLN A 1 168 ? -0.675 -16.043 -7.267 1.00 94.00 168 GLN A CA 1
ATOM 1304 C C . GLN A 1 168 ? 0.677 -15.958 -8.000 1.00 94.00 168 GLN A C 1
ATOM 1306 O O . GLN A 1 168 ? 1.534 -15.155 -7.638 1.00 94.00 168 GLN A O 1
ATOM 1311 N N . THR A 1 169 ? 0.909 -16.804 -9.004 1.00 95.00 169 THR A N 1
ATOM 1312 C CA . THR A 1 169 ? 2.108 -16.739 -9.847 1.00 95.00 169 THR A CA 1
ATOM 1313 C C . THR A 1 169 ? 1.693 -16.515 -11.290 1.00 95.00 169 THR A C 1
ATOM 1315 O O . THR A 1 169 ? 0.861 -17.245 -11.821 1.00 95.00 169 THR A O 1
ATOM 1318 N N . VAL A 1 170 ? 2.287 -15.517 -11.937 1.00 94.25 170 VAL A N 1
ATOM 1319 C CA . VAL A 1 170 ? 1.982 -15.137 -13.318 1.00 94.25 170 VAL A CA 1
ATOM 1320 C C . VAL A 1 170 ? 3.250 -15.040 -14.152 1.00 94.25 170 VAL A C 1
ATOM 1322 O O . VAL A 1 170 ? 4.314 -14.687 -13.650 1.00 94.25 170 VAL A O 1
ATOM 1325 N N . ALA A 1 171 ? 3.141 -15.341 -15.444 1.00 92.69 171 ALA A N 1
ATOM 1326 C CA . ALA A 1 171 ? 4.200 -15.030 -16.396 1.00 92.69 171 ALA A CA 1
ATOM 1327 C C . ALA A 1 171 ? 4.201 -13.524 -16.687 1.00 92.69 171 ALA A C 1
ATOM 1329 O O . ALA A 1 171 ? 3.148 -12.954 -16.982 1.00 92.69 171 ALA A O 1
ATOM 1330 N N . LEU A 1 172 ? 5.380 -12.911 -16.616 1.00 91.56 172 LEU A N 1
ATOM 1331 C CA . LEU A 1 172 ? 5.592 -11.515 -16.979 1.00 91.56 172 LEU A CA 1
ATOM 1332 C C . LEU A 1 172 ? 5.551 -11.367 -18.498 1.00 91.56 172 LEU A C 1
ATOM 1334 O O . LEU A 1 172 ? 6.080 -12.203 -19.235 1.00 91.56 172 LEU A O 1
ATOM 1338 N N . GLN A 1 173 ? 4.908 -10.304 -18.965 1.00 87.31 173 GLN A N 1
ATOM 1339 C CA . GLN A 1 173 ? 4.797 -9.990 -20.387 1.00 87.31 173 GLN A CA 1
ATOM 1340 C C . GLN A 1 173 ? 5.948 -9.115 -20.870 1.00 87.31 173 GLN A C 1
ATOM 1342 O O . GLN A 1 173 ? 6.229 -9.069 -22.067 1.00 87.31 173 GLN A O 1
ATOM 1347 N N . GLN A 1 174 ? 6.593 -8.410 -19.944 1.00 86.00 174 GLN A N 1
ATOM 1348 C CA . GLN A 1 174 ? 7.693 -7.499 -20.223 1.00 86.00 174 GLN A CA 1
ATOM 1349 C C . GLN A 1 174 ? 8.996 -7.966 -19.566 1.00 86.00 174 GLN A C 1
ATOM 1351 O O . GLN A 1 174 ? 9.040 -8.929 -18.802 1.00 86.00 174 GLN A O 1
ATOM 1356 N N . THR A 1 175 ? 10.091 -7.282 -19.895 1.00 82.06 175 THR A N 1
ATOM 1357 C CA . THR A 1 175 ? 11.419 -7.539 -19.326 1.00 82.06 175 THR A CA 1
ATOM 1358 C C . THR A 1 175 ? 11.832 -6.373 -18.438 1.00 82.06 175 THR A C 1
ATOM 1360 O O . THR A 1 175 ? 11.685 -5.216 -18.820 1.00 82.06 175 THR A O 1
ATOM 1363 N N . TYR A 1 176 ? 12.369 -6.683 -17.260 1.00 79.94 176 TYR A N 1
ATOM 1364 C CA . TYR A 1 176 ? 12.653 -5.707 -16.204 1.00 79.94 176 TYR A CA 1
ATOM 1365 C C . TYR A 1 176 ? 14.149 -5.591 -15.929 1.00 79.94 176 TYR A C 1
ATOM 1367 O O . TYR A 1 176 ? 14.606 -5.672 -14.789 1.00 79.94 176 TYR A O 1
ATOM 1375 N N . GLU A 1 177 ? 14.932 -5.419 -16.989 1.00 66.50 177 GLU A N 1
ATOM 1376 C CA . GLU A 1 177 ? 16.349 -5.106 -16.857 1.00 66.50 177 GLU A CA 1
ATOM 1377 C C . GLU A 1 177 ? 16.510 -3.655 -16.401 1.00 66.50 177 GLU A C 1
ATOM 1379 O O . GLU A 1 177 ? 15.876 -2.738 -16.927 1.00 66.50 177 GLU A O 1
ATOM 1384 N N . LYS A 1 178 ? 17.374 -3.424 -15.408 1.00 59.28 178 LYS A N 1
ATOM 1385 C CA . LYS A 1 178 ? 17.730 -2.063 -14.995 1.00 59.28 178 LYS A CA 1
ATOM 1386 C C . LYS A 1 178 ? 18.289 -1.345 -16.232 1.00 59.28 178 LYS A C 1
ATOM 1388 O O . LYS A 1 178 ? 19.251 -1.879 -16.792 1.00 59.28 178 LYS A O 1
ATOM 1393 N N . PRO A 1 179 ? 17.759 -0.177 -16.654 1.00 52.41 179 PRO A N 1
ATOM 1394 C CA . PRO A 1 179 ? 18.261 0.501 -17.839 1.00 52.41 179 PRO A CA 1
ATOM 1395 C C . PRO A 1 179 ? 19.771 0.666 -17.703 1.00 52.41 179 PRO A C 1
ATOM 1397 O O . PRO A 1 179 ? 20.276 1.216 -16.716 1.00 52.41 179 PRO A O 1
ATOM 1400 N N . GLY A 1 180 ? 20.493 0.093 -18.670 1.00 49.94 180 GLY A N 1
ATOM 1401 C CA . GLY A 1 180 ? 21.930 0.243 -18.781 1.00 49.94 180 GLY A CA 1
ATOM 1402 C C . GLY A 1 180 ? 22.262 1.721 -18.667 1.00 49.94 180 GLY A C 1
ATOM 1403 O O . GLY A 1 180 ? 21.577 2.580 -19.217 1.00 49.94 180 GLY A O 1
ATOM 1404 N N . ASN A 1 181 ? 23.280 2.013 -17.875 1.00 50.25 181 ASN A N 1
ATOM 1405 C CA . ASN A 1 181 ? 23.742 3.348 -17.563 1.00 50.25 181 ASN A CA 1
ATOM 1406 C C . ASN A 1 181 ? 24.251 4.043 -18.844 1.00 50.25 181 ASN A C 1
ATOM 1408 O O . ASN A 1 181 ? 25.454 4.095 -19.093 1.00 50.25 181 ASN A O 1
ATOM 1412 N N . ASN A 1 182 ? 23.336 4.523 -19.692 1.00 51.12 182 ASN A N 1
ATOM 1413 C CA . ASN A 1 182 ? 23.603 4.954 -21.069 1.00 51.12 182 ASN A CA 1
ATOM 1414 C C . ASN A 1 182 ? 24.541 6.167 -21.142 1.00 51.12 182 ASN A C 1
ATOM 1416 O O . ASN A 1 182 ? 25.132 6.427 -22.189 1.00 51.12 182 ASN A O 1
ATOM 1420 N N . TRP A 1 183 ? 24.753 6.872 -20.024 1.00 52.38 183 TRP A N 1
ATOM 1421 C CA . TRP A 1 183 ? 25.757 7.929 -19.936 1.00 52.38 183 TRP A CA 1
ATOM 1422 C C . TRP A 1 183 ? 27.200 7.407 -19.996 1.00 52.38 183 TRP A C 1
ATOM 1424 O O . TRP A 1 183 ? 28.084 8.138 -20.433 1.00 52.38 183 TRP A O 1
ATOM 1434 N N . ALA A 1 184 ? 27.453 6.140 -19.648 1.00 54.81 184 ALA A N 1
ATOM 1435 C CA . ALA A 1 184 ? 28.772 5.523 -19.817 1.00 54.81 184 ALA A CA 1
ATOM 1436 C C . ALA A 1 184 ? 29.092 5.234 -21.298 1.00 54.81 184 ALA A C 1
ATOM 1438 O O . ALA A 1 184 ? 30.229 5.416 -21.731 1.00 54.81 184 ALA A O 1
ATOM 1439 N N . ILE A 1 185 ? 28.086 4.856 -22.097 1.00 52.34 185 ILE A N 1
ATOM 1440 C CA . ILE A 1 185 ? 28.236 4.633 -23.546 1.00 52.34 185 ILE A CA 1
ATOM 1441 C C . ILE A 1 185 ? 28.347 5.980 -24.277 1.00 52.34 185 ILE A C 1
ATOM 1443 O O . ILE A 1 185 ? 29.214 6.144 -25.136 1.00 52.34 185 ILE A O 1
ATOM 1447 N N . ALA A 1 186 ? 27.563 6.986 -23.870 1.00 53.28 186 ALA A N 1
ATOM 1448 C CA . ALA A 1 186 ? 27.708 8.359 -24.360 1.00 53.28 186 ALA A CA 1
ATOM 1449 C C . ALA A 1 186 ? 29.096 8.955 -24.036 1.00 53.28 186 ALA A C 1
ATOM 1451 O O . ALA A 1 186 ? 29.692 9.622 -24.882 1.00 53.28 186 ALA A O 1
ATOM 1452 N N . GLY A 1 187 ? 29.659 8.652 -22.859 1.00 53.09 187 GLY A N 1
ATOM 1453 C CA . GLY A 1 187 ? 31.023 9.040 -22.483 1.00 53.09 187 GLY A CA 1
ATOM 1454 C C . GLY A 1 187 ? 32.112 8.366 -23.325 1.00 53.09 187 GLY A C 1
ATOM 1455 O O . GLY A 1 187 ? 33.104 9.005 -23.673 1.00 53.09 187 GLY A O 1
ATOM 1456 N N . MET A 1 188 ? 31.916 7.104 -23.725 1.00 49.00 188 MET A N 1
ATOM 1457 C CA . MET A 1 188 ? 32.869 6.381 -24.576 1.00 49.00 188 MET A CA 1
ATOM 1458 C C . MET A 1 188 ? 32.833 6.873 -26.036 1.00 49.00 188 MET A C 1
ATOM 1460 O O . MET A 1 188 ? 33.886 7.044 -26.650 1.00 49.00 188 MET A O 1
ATOM 1464 N N . ILE A 1 189 ? 31.647 7.198 -26.568 1.00 53.81 189 ILE A N 1
ATOM 1465 C CA . ILE A 1 189 ? 31.487 7.811 -27.901 1.00 53.81 189 ILE A CA 1
ATOM 1466 C C . ILE A 1 189 ? 32.069 9.238 -27.920 1.00 53.81 189 ILE A C 1
ATOM 1468 O O . ILE A 1 189 ? 32.767 9.604 -28.866 1.00 53.81 189 ILE A O 1
ATOM 1472 N N . GLY A 1 190 ? 31.874 10.018 -26.849 1.00 50.03 190 GLY A N 1
ATOM 1473 C CA . GLY A 1 190 ? 32.499 11.336 -26.685 1.00 50.03 190 GLY A CA 1
ATOM 1474 C C . GLY A 1 190 ? 34.030 11.279 -26.585 1.00 50.03 190 GLY A C 1
ATOM 1475 O O . GLY A 1 190 ? 34.719 12.111 -27.176 1.00 50.03 190 GLY A O 1
ATOM 1476 N N . GLY A 1 191 ? 34.578 10.265 -25.905 1.00 48.03 191 GLY A N 1
ATOM 1477 C CA . GLY A 1 191 ? 36.025 10.057 -25.773 1.00 48.03 191 GLY A CA 1
ATOM 1478 C C . GLY A 1 191 ? 36.718 9.681 -27.087 1.00 48.03 191 GLY A C 1
ATOM 1479 O O . GLY A 1 191 ? 37.783 10.215 -27.398 1.00 48.03 191 GLY A O 1
ATOM 1480 N N . VAL A 1 192 ? 36.097 8.820 -27.904 1.00 54.53 192 VAL A N 1
ATOM 1481 C CA . VAL A 1 192 ? 36.616 8.481 -29.243 1.00 54.53 192 VAL A CA 1
ATOM 1482 C C . VAL A 1 192 ? 36.480 9.671 -30.199 1.00 54.53 192 VAL A C 1
ATOM 1484 O O . VAL A 1 192 ? 37.415 9.959 -30.945 1.00 54.53 192 VAL A O 1
ATOM 1487 N N . GLY A 1 193 ? 35.375 10.422 -30.129 1.00 50.66 193 GLY A N 1
ATOM 1488 C CA . GLY A 1 193 ? 35.185 11.652 -30.906 1.00 50.66 193 GLY A CA 1
ATOM 1489 C C . GLY A 1 193 ? 36.254 12.715 -30.624 1.00 50.66 193 GLY A C 1
ATOM 1490 O O . GLY A 1 193 ? 36.779 13.315 -31.560 1.00 50.66 193 GLY A O 1
ATOM 1491 N N . LEU A 1 194 ? 36.646 12.897 -29.357 1.00 56.31 194 LEU A N 1
ATOM 1492 C CA . LEU A 1 194 ? 37.717 13.821 -28.959 1.00 56.31 194 LEU A CA 1
ATOM 1493 C C . LEU A 1 194 ? 39.111 13.369 -29.416 1.00 56.31 194 LEU A C 1
ATOM 1495 O O . LEU A 1 194 ? 39.911 14.208 -29.826 1.00 56.31 194 LEU A O 1
ATOM 1499 N N . LEU A 1 195 ? 39.403 12.066 -29.404 1.00 58.75 195 LEU A N 1
ATOM 1500 C CA . LEU A 1 195 ? 40.670 11.541 -29.931 1.00 58.75 195 LEU A CA 1
ATOM 1501 C C . LEU A 1 195 ? 40.767 11.693 -31.453 1.00 58.75 195 LEU A C 1
ATOM 1503 O O . LEU A 1 195 ? 41.815 12.083 -31.967 1.00 58.75 195 LEU A O 1
ATOM 1507 N N . VAL A 1 196 ? 39.670 11.458 -32.176 1.00 60.97 196 VAL A N 1
ATOM 1508 C CA . VAL A 1 196 ? 39.609 11.655 -33.631 1.00 60.97 196 VAL A CA 1
ATOM 1509 C C . VAL A 1 196 ? 39.707 13.143 -33.985 1.00 60.97 196 VAL A C 1
ATOM 1511 O O . VAL A 1 196 ? 40.499 13.503 -34.854 1.00 60.97 196 VAL A O 1
ATOM 1514 N N . LEU A 1 197 ? 39.004 14.029 -33.268 1.00 58.59 197 LEU A N 1
ATOM 1515 C CA . LEU A 1 197 ? 39.134 15.484 -33.430 1.00 58.59 197 LEU A CA 1
ATOM 1516 C C . LEU A 1 197 ? 40.544 15.985 -33.100 1.00 58.59 197 LEU A C 1
ATOM 1518 O O . LEU A 1 197 ? 41.058 16.842 -33.814 1.00 58.59 197 LEU A O 1
ATOM 1522 N N . GLY A 1 198 ? 41.199 15.427 -32.078 1.00 62.69 198 GLY A N 1
ATOM 1523 C CA . GLY A 1 198 ? 42.584 15.749 -31.731 1.00 62.69 198 GLY A CA 1
ATOM 1524 C C . GLY A 1 198 ? 43.571 15.361 -32.835 1.00 62.69 198 GLY A C 1
ATOM 1525 O O . GLY A 1 198 ? 44.417 16.167 -33.224 1.00 62.69 198 GLY A O 1
ATOM 1526 N N . ILE A 1 199 ? 43.430 14.165 -33.414 1.00 68.50 199 ILE A N 1
ATOM 1527 C CA . ILE A 1 199 ? 44.281 13.701 -34.523 1.00 68.50 199 ILE A CA 1
ATOM 1528 C C . ILE A 1 199 ? 44.030 14.538 -35.787 1.00 68.50 199 ILE A C 1
ATOM 1530 O O . ILE A 1 199 ? 44.984 14.978 -36.430 1.00 68.50 199 ILE A O 1
ATOM 1534 N N . ILE A 1 200 ? 42.766 14.832 -36.111 1.00 62.97 200 ILE A N 1
ATOM 1535 C CA . ILE A 1 200 ? 42.394 15.669 -37.262 1.00 62.97 200 ILE A CA 1
ATOM 1536 C C . ILE A 1 200 ? 42.911 17.104 -37.087 1.00 62.97 200 ILE A C 1
ATOM 1538 O O . ILE A 1 200 ? 43.521 17.639 -38.011 1.00 62.97 200 ILE A O 1
ATOM 1542 N N . ALA A 1 201 ? 42.749 17.717 -35.911 1.00 62.44 201 ALA A N 1
ATOM 1543 C CA . ALA A 1 201 ? 43.247 19.065 -35.632 1.00 62.44 201 ALA A CA 1
ATOM 1544 C C . ALA A 1 201 ? 44.774 19.152 -35.764 1.00 62.44 201 ALA A C 1
ATOM 1546 O O . ALA A 1 201 ? 45.290 20.110 -36.340 1.00 62.44 201 ALA A O 1
ATOM 1547 N N . THR A 1 202 ? 45.494 18.124 -35.305 1.00 65.94 202 THR A N 1
ATOM 1548 C CA . THR A 1 202 ? 46.958 18.052 -35.413 1.00 65.94 202 THR A CA 1
ATOM 1549 C C . THR A 1 202 ? 47.397 17.952 -36.879 1.00 65.94 202 THR A C 1
ATOM 1551 O O . THR A 1 202 ? 48.283 18.688 -37.310 1.00 65.94 202 THR A O 1
ATOM 1554 N N . ILE A 1 203 ? 46.727 17.119 -37.685 1.00 67.69 203 ILE A N 1
ATOM 1555 C CA . ILE A 1 203 ? 46.998 16.974 -39.128 1.00 67.69 203 ILE A CA 1
ATOM 1556 C C . ILE A 1 203 ? 46.659 18.257 -39.906 1.00 67.69 203 ILE A C 1
ATOM 1558 O O . ILE A 1 203 ? 47.404 18.632 -40.812 1.00 67.69 203 ILE A O 1
ATOM 1562 N N . VAL A 1 204 ? 45.569 18.947 -39.557 1.00 62.97 204 VAL A N 1
ATOM 1563 C CA . VAL A 1 204 ? 45.144 20.204 -40.201 1.00 62.97 204 VAL A CA 1
ATOM 1564 C C . VAL A 1 204 ? 46.088 21.358 -39.853 1.00 62.97 204 VAL A C 1
ATOM 1566 O O . VAL A 1 204 ? 46.445 22.129 -40.741 1.00 62.97 204 VAL A O 1
ATOM 1569 N N . LEU A 1 205 ? 46.563 21.458 -38.606 1.00 62.28 205 LEU A N 1
ATOM 1570 C CA . LEU A 1 205 ? 47.556 22.461 -38.189 1.00 62.28 205 LEU A CA 1
ATOM 1571 C C . LEU A 1 205 ? 48.915 22.266 -38.877 1.00 62.28 205 LEU A C 1
ATOM 1573 O O . LEU A 1 205 ? 49.559 23.250 -39.233 1.00 62.28 205 LEU A O 1
ATOM 1577 N N . LEU A 1 206 ? 49.315 21.017 -39.132 1.00 61.28 206 LEU A N 1
ATOM 1578 C CA . LEU A 1 206 ? 50.551 20.673 -39.848 1.00 61.28 206 LEU A CA 1
ATOM 1579 C C . LEU A 1 206 ? 50.473 20.894 -41.372 1.00 61.28 206 LEU A C 1
ATOM 1581 O O . LEU A 1 206 ? 51.498 20.805 -42.046 1.00 61.28 206 LEU A O 1
ATOM 1585 N N . ARG A 1 207 ? 49.288 21.169 -41.938 1.00 53.75 207 ARG A N 1
ATOM 1586 C CA . ARG A 1 207 ? 49.058 21.249 -43.396 1.00 53.75 207 ARG A CA 1
ATOM 1587 C C . ARG A 1 207 ? 48.503 22.583 -43.903 1.00 53.75 207 ARG A C 1
ATOM 1589 O O . ARG A 1 207 ? 48.053 22.651 -45.044 1.00 53.75 207 ARG A O 1
ATOM 1596 N N . ARG A 1 208 ? 48.542 23.655 -43.109 1.00 39.09 208 ARG A N 1
ATOM 1597 C CA . ARG A 1 208 ? 47.994 24.962 -43.519 1.00 39.09 208 ARG A CA 1
ATOM 1598 C C . ARG A 1 208 ? 48.772 25.593 -44.690 1.00 39.09 208 ARG A C 1
ATOM 16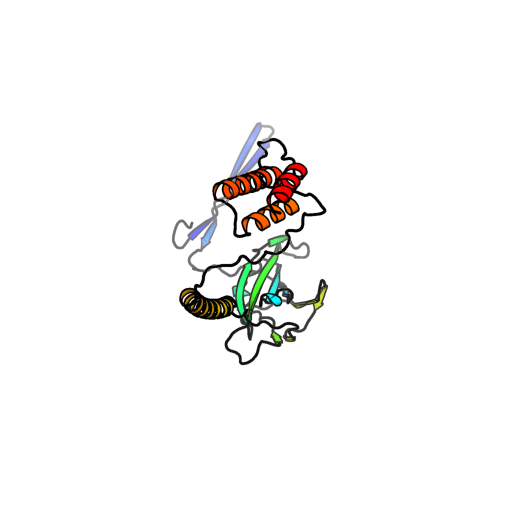00 O O . ARG A 1 208 ? 49.782 26.258 -44.487 1.00 39.09 208 ARG A O 1
ATOM 1607 N N . GLN A 1 209 ? 48.256 25.410 -45.906 1.00 37.00 209 GLN A N 1
ATOM 1608 C CA . GLN A 1 209 ? 48.396 26.327 -47.046 1.00 37.00 209 GLN A CA 1
ATOM 1609 C C . GLN A 1 209 ? 47.171 27.266 -47.109 1.00 37.00 209 GLN A C 1
ATOM 1611 O O . GLN A 1 209 ? 46.124 26.911 -46.565 1.00 37.00 209 GLN A O 1
ATOM 1616 N N . PRO A 1 210 ? 47.300 28.468 -47.708 1.00 38.09 210 PRO A N 1
ATOM 1617 C CA . PRO A 1 210 ? 46.295 29.527 -47.620 1.00 38.09 210 PRO A CA 1
ATOM 1618 C C . PRO A 1 210 ? 44.977 29.165 -48.316 1.00 38.09 210 PRO A C 1
ATOM 1620 O O . PRO A 1 210 ? 44.953 28.519 -49.362 1.00 38.09 210 PRO A O 1
ATOM 1623 N N . GLU A 1 211 ? 43.890 29.593 -47.678 1.00 41.31 211 GLU A N 1
ATOM 1624 C CA . GLU A 1 211 ? 42.514 29.161 -47.908 1.00 41.31 211 GLU A CA 1
ATOM 1625 C C . GLU A 1 211 ? 41.907 29.629 -49.237 1.00 41.31 211 GLU A C 1
ATOM 1627 O O . GLU A 1 211 ? 42.161 30.730 -49.723 1.00 41.31 211 GLU A O 1
ATOM 1632 N N . THR A 1 212 ? 41.007 28.802 -49.770 1.00 33.41 212 THR A N 1
ATOM 1633 C CA . THR A 1 212 ? 39.954 29.209 -50.710 1.00 33.41 212 THR A CA 1
ATOM 1634 C C . THR A 1 212 ? 38.603 28.882 -50.060 1.00 33.41 212 THR A C 1
ATOM 1636 O O . THR A 1 212 ? 38.449 27.779 -49.530 1.00 33.41 212 THR A O 1
ATOM 1639 N N . PRO A 1 213 ? 37.627 29.808 -50.047 1.00 43.41 213 PRO A N 1
ATOM 1640 C CA . PRO A 1 213 ? 36.386 29.622 -49.306 1.00 43.41 213 PRO A CA 1
ATOM 1641 C C . PRO A 1 213 ? 35.459 28.646 -50.036 1.00 43.41 213 PRO A C 1
ATOM 1643 O O . PRO A 1 213 ? 35.207 28.786 -51.232 1.00 43.41 213 PRO A O 1
ATOM 1646 N N . SER A 1 214 ? 34.932 27.663 -49.306 1.00 35.59 214 SER A N 1
ATOM 1647 C CA . SER A 1 214 ? 33.830 26.817 -49.771 1.00 35.59 214 SER A CA 1
ATOM 1648 C C . SER A 1 214 ? 32.499 27.420 -49.328 1.00 35.59 214 SER A C 1
ATOM 1650 O O . SER A 1 214 ? 32.290 27.693 -48.147 1.00 35.59 214 SER A O 1
ATOM 1652 N N . THR A 1 215 ? 31.612 27.634 -50.295 1.00 40.16 215 THR A N 1
ATOM 1653 C CA . THR A 1 215 ? 30.227 28.086 -50.139 1.00 40.16 215 THR A CA 1
ATOM 1654 C C . THR A 1 215 ? 29.439 27.132 -49.233 1.00 40.16 215 THR A C 1
ATOM 1656 O O . THR A 1 215 ? 29.354 25.937 -49.513 1.00 40.16 215 THR A O 1
ATOM 1659 N N . GLY A 1 216 ? 28.881 27.661 -48.140 1.00 39.94 216 GLY A N 1
ATOM 1660 C CA . GLY A 1 216 ? 27.994 26.933 -47.228 1.00 39.94 216 GLY A CA 1
ATOM 1661 C C . GLY A 1 216 ? 26.575 26.729 -47.790 1.00 39.94 216 GLY A C 1
ATOM 1662 O O . GLY A 1 216 ? 26.230 27.315 -48.818 1.00 39.94 216 GLY A O 1
ATOM 1663 N N . PRO A 1 217 ? 25.744 25.893 -47.139 1.00 42.16 217 PRO A N 1
ATOM 1664 C CA . PRO A 1 217 ? 24.415 25.526 -47.623 1.00 42.16 217 PRO A CA 1
ATOM 1665 C C . PRO A 1 217 ? 23.474 26.735 -47.642 1.00 42.16 217 PRO A C 1
ATOM 1667 O O . PRO A 1 217 ? 23.454 27.527 -46.702 1.00 42.16 217 PRO A O 1
ATOM 1670 N N . LEU A 1 218 ? 22.674 26.856 -48.702 1.00 49.62 218 LEU A N 1
ATOM 1671 C CA . LEU A 1 218 ? 21.684 27.919 -48.875 1.00 49.62 218 LEU A CA 1
ATOM 1672 C C . LEU A 1 218 ? 20.662 27.901 -47.721 1.00 49.62 218 LEU A C 1
ATOM 1674 O O . LEU A 1 218 ? 19.931 26.928 -47.542 1.00 49.62 218 LEU A O 1
ATOM 1678 N N . LEU A 1 219 ? 20.614 28.989 -46.949 1.00 55.69 219 LEU A N 1
ATOM 1679 C CA . LEU A 1 219 ? 19.621 29.233 -45.900 1.00 55.69 219 LEU A CA 1
ATOM 1680 C C . LEU A 1 219 ? 18.220 29.338 -46.528 1.00 55.69 219 LEU A C 1
ATOM 1682 O O . LEU A 1 219 ? 17.963 30.231 -47.338 1.00 55.69 219 LEU A O 1
ATOM 1686 N N . HIS A 1 220 ? 17.309 28.433 -46.165 1.00 57.62 220 HIS A N 1
ATOM 1687 C CA . HIS A 1 220 ? 15.909 28.484 -46.594 1.00 57.62 220 HIS A CA 1
ATOM 1688 C C . HIS A 1 220 ? 15.086 29.397 -45.676 1.00 57.62 220 HIS A C 1
ATOM 1690 O O . HIS A 1 220 ? 15.114 29.251 -44.456 1.00 57.62 220 HIS A O 1
ATOM 1696 N N . VAL A 1 221 ? 14.350 30.333 -46.281 1.00 66.56 221 VAL A N 1
ATOM 1697 C CA . VAL A 1 221 ? 13.412 31.226 -45.588 1.00 66.56 221 VAL A CA 1
ATOM 1698 C C . VAL A 1 221 ? 12.131 30.444 -45.251 1.00 66.56 221 VAL A C 1
ATOM 1700 O O . VAL A 1 221 ? 11.642 29.717 -46.118 1.00 66.56 221 VAL A O 1
ATOM 1703 N N . PRO A 1 222 ? 11.576 30.554 -44.029 1.00 65.56 222 PRO A N 1
ATOM 1704 C CA . PRO A 1 222 ? 10.357 29.836 -43.653 1.00 65.56 222 PRO A CA 1
ATOM 1705 C C . PRO A 1 222 ? 9.124 30.306 -44.447 1.00 65.56 222 PRO A C 1
ATOM 1707 O O . PRO A 1 222 ? 8.857 31.501 -44.510 1.00 65.56 222 PRO A O 1
ATOM 1710 N N . GLU A 1 223 ? 8.324 29.376 -44.982 1.00 61.34 223 GLU A N 1
ATOM 1711 C CA . GLU A 1 223 ? 7.059 29.688 -45.687 1.00 61.34 223 GLU A CA 1
ATOM 1712 C C . GLU A 1 223 ? 5.924 30.132 -44.745 1.00 61.34 223 GLU A C 1
ATOM 1714 O O . GLU A 1 223 ? 4.961 30.760 -45.178 1.00 61.34 223 GLU A O 1
ATOM 1719 N N . GLN A 1 224 ? 6.024 29.813 -43.450 1.00 63.50 224 GLN A N 1
ATOM 1720 C CA . GLN A 1 224 ? 5.046 30.195 -42.431 1.00 63.50 224 GLN A CA 1
ATOM 1721 C C . GLN A 1 224 ? 5.721 31.024 -41.341 1.00 63.50 224 GLN A C 1
ATOM 1723 O O . GLN A 1 224 ? 6.633 30.548 -40.658 1.00 63.50 224 GLN A O 1
ATOM 1728 N N . ILE A 1 225 ? 5.255 32.259 -41.162 1.00 76.06 225 ILE A N 1
ATOM 1729 C CA . ILE A 1 225 ? 5.840 33.222 -40.226 1.00 76.06 225 ILE A CA 1
ATOM 1730 C C . ILE A 1 225 ? 5.082 33.150 -38.905 1.00 76.06 225 ILE A C 1
ATOM 1732 O O . ILE A 1 225 ? 3.975 33.658 -38.748 1.00 76.06 225 ILE A O 1
ATOM 1736 N N . THR A 1 226 ? 5.698 32.454 -37.955 1.00 78.69 226 THR A N 1
ATOM 1737 C CA . THR A 1 226 ? 5.236 32.290 -36.577 1.00 78.69 226 THR A CA 1
ATOM 1738 C C . THR A 1 226 ? 6.393 32.626 -35.633 1.00 78.69 226 THR A C 1
ATOM 1740 O O . THR A 1 226 ? 7.554 32.489 -36.030 1.00 78.69 226 THR A O 1
ATOM 1743 N N . PRO A 1 227 ? 6.135 33.013 -34.373 1.00 75.56 227 PRO A N 1
ATOM 1744 C CA . PRO A 1 227 ? 7.207 33.347 -33.434 1.00 75.56 227 PRO A CA 1
ATOM 1745 C C . PRO A 1 227 ? 8.262 32.233 -33.295 1.00 75.56 227 PRO A C 1
ATOM 1747 O O . PRO A 1 227 ? 9.456 32.509 -33.240 1.00 75.56 227 PRO A O 1
ATOM 1750 N N . PHE A 1 228 ? 7.842 30.963 -33.329 1.00 76.12 228 PHE A N 1
ATOM 1751 C CA . PHE A 1 228 ? 8.751 29.815 -33.262 1.00 76.12 228 PHE A CA 1
ATOM 1752 C C . PHE A 1 228 ? 9.563 29.597 -34.544 1.00 76.12 228 PHE A C 1
ATOM 1754 O O . PHE A 1 228 ? 10.760 29.313 -34.468 1.00 76.12 228 PHE A O 1
ATOM 1761 N N . THR A 1 229 ? 8.946 29.726 -35.724 1.00 79.69 229 THR A N 1
ATOM 1762 C CA . THR A 1 229 ? 9.655 29.529 -37.001 1.00 79.69 229 THR A CA 1
ATOM 1763 C C . THR A 1 229 ? 10.677 30.634 -37.249 1.00 79.69 229 THR A C 1
ATOM 1765 O O . THR A 1 229 ? 11.785 30.342 -37.699 1.00 79.69 229 THR A O 1
ATOM 1768 N N . VAL A 1 230 ? 10.362 31.875 -36.865 1.00 80.62 230 VAL A N 1
ATOM 1769 C CA . VAL A 1 230 ? 11.302 33.002 -36.934 1.00 80.62 230 VAL A CA 1
ATOM 1770 C C . VAL A 1 230 ? 12.463 32.820 -35.956 1.00 80.62 230 VAL A C 1
ATOM 1772 O O . VAL A 1 230 ? 13.612 33.001 -36.348 1.00 80.62 230 VAL A O 1
ATOM 1775 N N . LEU A 1 231 ? 12.214 32.385 -34.716 1.00 80.31 231 LEU A N 1
ATOM 1776 C CA . LEU A 1 231 ? 13.298 32.121 -33.760 1.00 80.31 231 LEU A CA 1
ATOM 1777 C C . LEU A 1 231 ? 14.255 31.025 -34.231 1.00 80.31 231 LEU A C 1
ATOM 1779 O O . LEU A 1 231 ? 15.469 31.181 -34.103 1.00 80.31 231 LEU A O 1
ATOM 1783 N N . ASN A 1 232 ? 13.730 29.936 -34.796 1.00 79.75 232 ASN A N 1
ATOM 1784 C CA . ASN A 1 232 ? 14.570 28.870 -35.341 1.00 79.75 232 ASN A CA 1
ATOM 1785 C C . ASN A 1 232 ? 15.412 29.363 -36.525 1.00 79.75 232 ASN A C 1
ATOM 1787 O O . ASN A 1 232 ? 16.597 29.043 -36.599 1.00 79.75 232 ASN A O 1
ATOM 1791 N N . TYR A 1 233 ? 14.837 30.193 -37.399 1.00 81.38 233 TYR A N 1
ATOM 1792 C CA . TYR A 1 233 ? 15.555 30.806 -38.515 1.00 81.38 233 TYR A CA 1
ATOM 1793 C C . TYR A 1 233 ? 16.699 31.720 -38.041 1.00 81.38 233 TYR A C 1
ATOM 1795 O O . TYR A 1 233 ? 17.834 31.581 -38.497 1.00 81.38 233 TYR A O 1
ATOM 1803 N N . LEU A 1 234 ? 16.447 32.593 -37.059 1.00 81.56 234 LEU A N 1
ATOM 1804 C CA . LEU A 1 234 ? 17.473 33.486 -36.506 1.00 81.56 234 LEU A CA 1
ATOM 1805 C C . LEU A 1 234 ? 18.583 32.717 -35.766 1.00 81.56 234 LEU A C 1
ATOM 1807 O O . LEU A 1 234 ? 19.757 33.041 -35.925 1.00 81.56 234 LEU A O 1
ATOM 1811 N N . LYS A 1 235 ? 18.248 31.658 -35.015 1.00 80.88 235 LYS A N 1
ATOM 1812 C CA . LYS A 1 235 ? 19.244 30.791 -34.350 1.00 80.88 235 LYS A CA 1
ATOM 1813 C C . LYS A 1 235 ? 20.102 30.013 -35.354 1.00 80.88 235 LYS A C 1
ATOM 1815 O O . LYS A 1 235 ? 21.286 29.793 -35.113 1.00 80.88 235 LYS A O 1
ATOM 1820 N N . GLN A 1 236 ? 19.538 29.637 -36.502 1.00 78.62 236 GLN A N 1
ATOM 1821 C CA . GLN A 1 236 ? 20.290 29.006 -37.588 1.00 78.62 236 GLN A CA 1
ATOM 1822 C C . GLN A 1 236 ? 21.280 29.983 -38.247 1.00 78.62 236 GLN A C 1
ATOM 1824 O O . GLN A 1 236 ? 22.397 29.592 -38.592 1.00 78.62 236 GLN A O 1
ATOM 1829 N N . ILE A 1 237 ? 20.905 31.261 -38.367 1.00 76.88 237 ILE A N 1
ATOM 1830 C CA . ILE A 1 237 ? 21.807 32.328 -38.820 1.00 76.88 237 ILE A CA 1
ATOM 1831 C C . ILE A 1 237 ? 22.943 32.555 -37.805 1.00 76.88 237 ILE A C 1
ATOM 1833 O O . ILE A 1 237 ? 24.096 32.676 -38.218 1.00 76.88 237 ILE A O 1
ATOM 1837 N N . ASP A 1 238 ? 22.654 32.544 -36.497 1.00 74.00 238 ASP A N 1
ATOM 1838 C CA . ASP A 1 238 ? 23.663 32.702 -35.430 1.00 74.00 238 ASP A CA 1
ATOM 1839 C C . ASP A 1 238 ? 24.719 31.582 -35.452 1.00 74.00 238 ASP A C 1
ATOM 1841 O O . ASP A 1 238 ? 25.906 31.819 -35.230 1.00 74.00 238 ASP A O 1
ATOM 1845 N N . GLY A 1 239 ? 24.299 30.360 -35.799 1.00 67.25 239 GLY A N 1
ATOM 1846 C CA . GLY A 1 239 ? 25.176 29.194 -35.925 1.00 67.25 239 GLY A CA 1
ATOM 1847 C C . GLY A 1 239 ? 26.068 29.172 -37.174 1.00 67.25 239 GLY A C 1
ATOM 1848 O O . GLY A 1 239 ? 26.900 28.272 -37.302 1.00 67.25 239 GLY A O 1
ATOM 1849 N N . THR A 1 240 ? 25.918 30.122 -38.105 1.00 69.19 240 THR A N 1
ATOM 1850 C CA . THR A 1 240 ? 26.706 30.160 -39.347 1.00 69.19 240 THR A CA 1
ATOM 1851 C C . THR A 1 240 ? 27.991 30.979 -39.163 1.00 69.19 240 THR A C 1
ATOM 1853 O O . THR A 1 240 ? 27.966 32.153 -38.791 1.00 69.19 240 THR A O 1
ATOM 1856 N N . ASN A 1 241 ? 29.150 30.374 -39.452 1.00 56.94 241 ASN A N 1
ATOM 1857 C CA . ASN A 1 241 ? 30.451 31.042 -39.342 1.00 56.94 241 ASN A CA 1
ATOM 1858 C C . ASN A 1 241 ? 30.618 32.125 -40.425 1.00 56.94 241 ASN A C 1
ATOM 1860 O O . ASN A 1 241 ? 30.463 31.843 -41.610 1.00 56.94 241 ASN A O 1
ATOM 1864 N N . GLY A 1 242 ? 30.975 33.351 -40.018 1.00 63.75 242 GLY A N 1
ATOM 1865 C CA . GLY A 1 242 ? 31.208 34.486 -40.930 1.00 63.75 242 GLY A CA 1
ATOM 1866 C C . GLY A 1 242 ? 30.583 35.822 -40.503 1.00 63.75 242 GLY A C 1
ATOM 1867 O O . GLY A 1 242 ? 30.782 36.830 -41.178 1.00 63.75 242 GLY A O 1
ATOM 1868 N N . MET A 1 243 ? 29.843 35.863 -39.389 1.00 73.12 243 MET A N 1
ATOM 1869 C CA . MET A 1 243 ? 29.200 37.083 -38.885 1.00 73.12 243 MET A CA 1
ATOM 1870 C C . MET A 1 243 ? 30.126 37.911 -37.974 1.00 73.12 243 MET A C 1
ATOM 1872 O O . MET A 1 243 ? 30.810 37.357 -37.113 1.00 73.12 243 MET A O 1
ATOM 1876 N N . SER A 1 244 ? 30.136 39.240 -38.144 1.00 74.56 244 SER A N 1
ATOM 1877 C CA . SER A 1 244 ? 30.875 40.156 -37.262 1.00 74.56 244 SER A CA 1
ATOM 1878 C C . SER A 1 244 ? 30.225 40.262 -35.879 1.00 74.56 244 SER A C 1
ATOM 1880 O O . SER A 1 244 ? 29.009 40.127 -35.745 1.00 74.56 244 SER A O 1
ATOM 1882 N N . ASP A 1 245 ? 31.017 40.562 -34.847 1.00 73.56 245 ASP A N 1
ATOM 1883 C CA . ASP A 1 245 ? 30.540 40.574 -33.454 1.00 73.56 245 ASP A CA 1
ATOM 1884 C C . ASP A 1 245 ? 29.422 41.600 -33.205 1.00 73.56 245 ASP A C 1
ATOM 1886 O O . ASP A 1 245 ? 28.477 41.321 -32.471 1.00 73.56 245 ASP A O 1
ATOM 1890 N N . SER A 1 246 ? 29.460 42.747 -33.895 1.00 73.31 246 SER A N 1
ATOM 1891 C CA . SER A 1 246 ? 28.377 43.742 -33.856 1.00 73.31 246 SER A CA 1
ATOM 1892 C C . SER A 1 246 ? 27.058 43.190 -34.404 1.00 73.31 246 SER A C 1
ATOM 1894 O O . SER A 1 246 ? 26.001 43.436 -33.831 1.00 73.31 246 SER A O 1
ATOM 1896 N N . ARG A 1 247 ? 27.108 42.420 -35.499 1.00 72.25 247 ARG A N 1
ATOM 1897 C CA . ARG A 1 247 ? 25.912 41.829 -36.121 1.00 72.25 247 ARG A CA 1
ATOM 1898 C C . ARG A 1 247 ? 25.351 40.685 -35.289 1.00 72.25 247 ARG A C 1
ATOM 1900 O O . ARG A 1 247 ? 24.138 40.552 -35.181 1.00 72.25 247 ARG A O 1
ATOM 1907 N N . ARG A 1 248 ? 26.229 39.901 -34.659 1.00 79.62 248 ARG A N 1
ATOM 1908 C CA . ARG A 1 248 ? 25.819 38.857 -33.716 1.00 79.62 248 ARG A CA 1
ATOM 1909 C C . ARG A 1 248 ? 25.071 39.460 -32.523 1.00 79.62 248 ARG A C 1
ATOM 1911 O O . ARG A 1 248 ? 24.041 38.934 -32.118 1.00 79.62 248 ARG A O 1
ATOM 1918 N N . GLY A 1 249 ? 25.538 40.607 -32.023 1.00 78.44 249 GLY A N 1
ATOM 1919 C CA . GLY A 1 249 ? 24.852 41.359 -30.971 1.00 78.44 249 GLY A CA 1
ATOM 1920 C C . GLY A 1 249 ? 23.442 41.812 -31.369 1.00 78.44 249 GLY A C 1
ATOM 1921 O O . GLY A 1 249 ? 22.504 41.620 -30.600 1.00 78.44 249 GLY A O 1
ATOM 1922 N N . GLU A 1 250 ? 23.265 42.354 -32.577 1.00 79.81 250 GLU A N 1
ATOM 1923 C CA . GLU A 1 250 ? 21.940 42.746 -33.093 1.00 79.81 250 GLU A CA 1
ATOM 1924 C C . GLU A 1 250 ? 20.995 41.544 -33.247 1.00 79.81 250 GLU A C 1
ATOM 1926 O O . GLU A 1 250 ? 19.826 41.618 -32.864 1.00 79.81 250 GLU A O 1
ATOM 1931 N N . LEU A 1 251 ? 21.496 40.413 -33.753 1.00 82.50 251 LEU A N 1
ATOM 1932 C CA . LEU A 1 251 ? 20.723 39.178 -33.905 1.00 82.50 251 LEU A CA 1
ATOM 1933 C C . LEU A 1 251 ? 20.235 38.639 -32.552 1.00 82.50 251 LEU A C 1
ATOM 1935 O O . LEU A 1 251 ? 19.062 38.296 -32.397 1.00 82.50 251 LEU A O 1
ATOM 1939 N N . GLN A 1 252 ? 21.117 38.621 -31.550 1.00 83.56 252 GLN A N 1
ATOM 1940 C CA . GLN A 1 252 ? 20.789 38.172 -30.195 1.00 83.56 252 GLN A CA 1
ATOM 1941 C C . GLN A 1 252 ? 19.763 39.084 -29.511 1.00 83.56 252 GLN A C 1
ATOM 1943 O O . GLN A 1 252 ? 18.887 38.592 -28.799 1.00 83.56 252 GLN A O 1
ATOM 1948 N N . GLN A 1 253 ? 19.807 40.395 -29.767 1.00 83.25 253 GLN A N 1
ATOM 1949 C CA . GLN A 1 253 ? 18.792 41.329 -29.270 1.00 83.25 253 GLN A CA 1
ATOM 1950 C C . GLN A 1 253 ? 17.410 41.050 -29.872 1.00 83.25 253 GLN A C 1
ATOM 1952 O O . GLN A 1 253 ? 16.412 41.084 -29.151 1.00 83.25 253 GLN A O 1
ATOM 1957 N N . TRP A 1 254 ? 17.339 40.723 -31.165 1.00 82.19 254 TRP A N 1
ATOM 1958 C CA . TRP A 1 254 ? 16.081 40.342 -31.811 1.00 82.19 254 TRP A CA 1
ATOM 1959 C C . TRP A 1 254 ? 15.520 39.022 -31.277 1.00 82.19 254 TRP A C 1
ATOM 1961 O O . TRP A 1 254 ? 14.324 38.954 -30.989 1.00 82.19 254 TRP A O 1
ATOM 1971 N N . ILE A 1 255 ? 16.371 38.012 -31.070 1.00 83.06 255 ILE A N 1
ATOM 1972 C CA . ILE A 1 255 ? 15.984 36.738 -30.442 1.00 83.06 255 ILE A CA 1
ATOM 1973 C C . ILE A 1 255 ? 15.396 36.993 -29.049 1.00 83.06 255 ILE A C 1
ATOM 1975 O O . ILE A 1 255 ? 14.267 36.587 -28.779 1.00 83.06 255 ILE A O 1
ATOM 1979 N N . ALA A 1 256 ? 16.105 37.746 -28.203 1.00 82.69 256 ALA A N 1
ATOM 1980 C CA . ALA A 1 256 ? 15.655 38.052 -26.847 1.00 82.69 256 ALA A CA 1
ATOM 1981 C C . ALA A 1 256 ? 14.342 38.856 -26.824 1.00 82.69 256 ALA A C 1
ATOM 1983 O O . ALA A 1 256 ? 13.485 38.631 -25.969 1.00 82.69 256 ALA A O 1
ATOM 1984 N N . ARG A 1 257 ? 14.151 39.779 -27.777 1.00 81.56 257 ARG A N 1
ATOM 1985 C CA . ARG A 1 257 ? 12.922 40.578 -27.891 1.00 81.56 257 ARG A CA 1
ATOM 1986 C C . ARG A 1 257 ? 11.713 39.728 -28.288 1.00 81.56 257 ARG A C 1
ATOM 1988 O O . ARG A 1 257 ? 10.651 39.885 -27.690 1.00 81.56 257 ARG A O 1
ATOM 1995 N N . ILE A 1 258 ? 11.864 38.838 -29.271 1.00 82.44 258 ILE A N 1
ATOM 1996 C CA . ILE A 1 258 ? 10.793 37.927 -29.708 1.00 82.44 258 ILE A CA 1
ATOM 1997 C C . ILE A 1 258 ? 10.466 36.931 -28.588 1.00 82.44 258 ILE A C 1
ATOM 1999 O O . ILE A 1 258 ? 9.288 36.700 -28.313 1.00 82.44 258 ILE A O 1
ATOM 2003 N N . GLU A 1 259 ? 11.486 36.405 -27.900 1.00 82.81 259 GLU A N 1
ATOM 2004 C CA . GLU A 1 259 ? 11.308 35.495 -26.766 1.00 82.81 259 GLU A CA 1
ATOM 2005 C C . GLU A 1 259 ? 10.535 36.148 -25.620 1.00 82.81 259 GLU A C 1
ATOM 2007 O O . GLU A 1 259 ? 9.547 35.594 -25.136 1.00 82.81 259 GLU A O 1
ATOM 2012 N N . ARG A 1 260 ? 10.906 37.373 -25.244 1.00 80.50 260 ARG A N 1
ATOM 2013 C CA . ARG A 1 260 ? 10.226 38.098 -24.169 1.00 80.50 260 ARG A CA 1
ATOM 2014 C C . ARG A 1 260 ? 8.785 38.473 -24.518 1.00 80.50 260 ARG A C 1
ATOM 2016 O O . ARG A 1 260 ? 7.934 38.429 -23.643 1.00 80.50 260 ARG A O 1
ATOM 2023 N N . TYR A 1 261 ? 8.489 38.840 -25.764 1.00 80.44 261 TYR A N 1
ATOM 2024 C CA . TYR A 1 261 ? 7.136 39.277 -26.122 1.00 80.44 261 TYR A CA 1
ATOM 2025 C C . TYR A 1 261 ? 6.146 38.115 -26.308 1.00 80.44 261 TYR A C 1
ATOM 2027 O O . TYR A 1 261 ? 5.009 38.195 -25.844 1.00 80.44 261 TYR A O 1
ATOM 2035 N N . TYR A 1 262 ? 6.560 37.036 -26.984 1.00 78.06 262 TYR A N 1
ATOM 2036 C CA . TYR A 1 262 ? 5.662 35.924 -27.320 1.00 78.06 262 TYR A CA 1
ATOM 2037 C C . TYR A 1 262 ? 5.703 34.760 -26.323 1.00 78.06 262 TYR A C 1
ATOM 2039 O O . TYR A 1 262 ? 4.752 33.978 -26.299 1.00 78.06 262 TYR A O 1
ATOM 2047 N N . PHE A 1 263 ? 6.759 34.640 -25.506 1.00 81.50 263 PHE A N 1
ATOM 2048 C CA . PHE A 1 263 ? 6.972 33.474 -24.636 1.00 81.50 263 PHE A CA 1
ATOM 2049 C C . PHE A 1 263 ? 7.172 33.791 -23.148 1.00 81.50 263 PHE A C 1
ATOM 2051 O O . PHE A 1 263 ? 7.248 32.850 -22.360 1.00 81.50 263 PHE A O 1
ATOM 2058 N N . ALA A 1 264 ? 7.220 35.064 -22.735 1.00 78.75 264 ALA A N 1
ATOM 2059 C CA . ALA A 1 264 ? 7.262 35.431 -21.317 1.00 78.75 264 ALA A CA 1
ATOM 2060 C C . ALA A 1 264 ? 5.877 35.804 -20.757 1.00 78.75 264 ALA A C 1
ATOM 2062 O O . ALA A 1 264 ? 4.959 36.177 -21.490 1.00 78.75 264 ALA A O 1
ATOM 2063 N N . GLU A 1 265 ? 5.747 35.690 -19.434 1.00 59.06 265 GLU A N 1
ATOM 2064 C CA . GLU A 1 265 ? 4.494 35.866 -18.686 1.00 59.06 265 GLU A CA 1
ATOM 2065 C C . GLU A 1 265 ? 4.080 37.349 -18.552 1.00 59.06 265 GLU A C 1
ATOM 2067 O O . GLU A 1 265 ? 2.892 37.664 -18.541 1.00 59.06 265 GLU A O 1
ATOM 2072 N N . GLU A 1 266 ? 5.050 38.273 -18.565 1.00 59.22 266 GLU A N 1
ATOM 2073 C CA . GLU A 1 266 ? 4.832 39.725 -18.528 1.00 59.22 266 GLU A CA 1
ATOM 2074 C C . GLU A 1 266 ? 5.170 40.383 -19.877 1.00 59.22 266 GLU A C 1
ATOM 2076 O O . GLU A 1 266 ? 6.304 40.321 -20.363 1.00 59.22 266 GLU A O 1
ATOM 2081 N N . ARG A 1 267 ? 4.177 41.052 -20.480 1.00 64.31 267 ARG A N 1
ATOM 2082 C CA . ARG A 1 267 ? 4.304 41.765 -21.761 1.00 64.31 267 ARG A CA 1
ATOM 2083 C C . ARG A 1 267 ? 4.452 43.259 -21.509 1.00 64.31 267 ARG A C 1
ATOM 2085 O O . ARG A 1 267 ? 3.473 43.917 -21.183 1.00 64.31 267 ARG A O 1
ATOM 2092 N N . ASP A 1 268 ? 5.657 43.779 -21.702 1.00 57.16 268 ASP A N 1
ATOM 2093 C CA . ASP A 1 268 ? 5.984 45.180 -21.388 1.00 57.16 268 ASP A CA 1
ATOM 2094 C C . ASP A 1 268 ? 6.500 45.965 -22.615 1.00 57.16 268 ASP A C 1
ATOM 2096 O O . ASP A 1 268 ? 7.205 46.962 -22.494 1.00 57.16 268 ASP A O 1
ATOM 2100 N N . ALA A 1 269 ? 6.211 45.483 -23.831 1.00 64.06 269 ALA A N 1
ATOM 2101 C CA . ALA A 1 269 ? 6.697 46.078 -25.080 1.00 64.06 269 ALA A CA 1
ATOM 2102 C C . ALA A 1 269 ? 5.690 45.930 -26.229 1.00 64.06 269 ALA A C 1
ATOM 2104 O O . ALA A 1 269 ? 4.822 45.065 -26.178 1.00 64.06 269 ALA A O 1
ATOM 2105 N N . ASP A 1 270 ? 5.833 46.738 -27.282 1.00 73.38 270 ASP A N 1
ATOM 2106 C CA . ASP A 1 270 ? 5.031 46.624 -28.506 1.0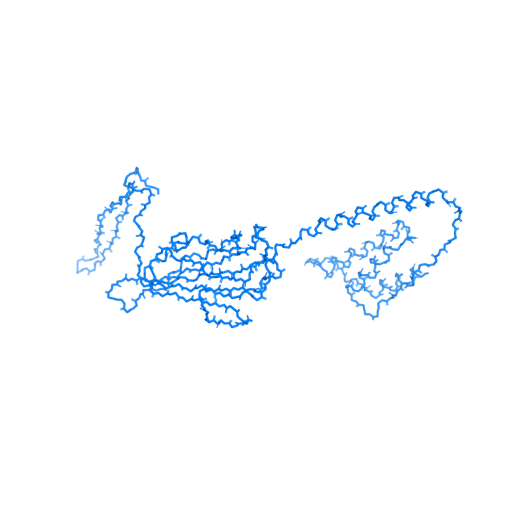0 73.38 270 ASP A CA 1
ATOM 2107 C C . ASP A 1 270 ? 5.349 45.343 -29.296 1.00 73.38 270 ASP A C 1
ATOM 2109 O O . ASP A 1 270 ? 6.501 44.885 -29.332 1.00 73.38 270 ASP A O 1
ATOM 2113 N N . ALA A 1 271 ? 4.328 44.801 -29.972 1.00 74.12 271 ALA A N 1
ATOM 2114 C CA . ALA A 1 271 ? 4.432 43.587 -30.778 1.00 74.12 271 ALA A CA 1
ATOM 2115 C C . ALA A 1 271 ? 5.513 43.724 -31.866 1.00 74.12 271 ALA A C 1
ATOM 2117 O O . ALA A 1 271 ? 5.430 44.640 -32.688 1.00 74.12 271 ALA A O 1
ATOM 2118 N N . PRO A 1 272 ? 6.524 42.835 -31.913 1.00 77.44 272 PRO A N 1
ATOM 2119 C CA . PRO A 1 272 ? 7.515 42.871 -32.974 1.00 77.44 272 PRO A CA 1
ATOM 2120 C C . PRO A 1 272 ? 6.924 42.320 -34.280 1.00 77.44 272 PRO A C 1
ATOM 2122 O O . PRO A 1 272 ? 6.269 41.273 -34.280 1.00 77.44 272 PRO A O 1
ATOM 2125 N N . ASP A 1 273 ? 7.189 43.022 -35.385 1.00 81.44 273 ASP A N 1
ATOM 2126 C CA . ASP A 1 273 ? 6.792 42.617 -36.736 1.00 81.44 273 ASP A CA 1
ATOM 2127 C C . ASP A 1 273 ? 7.702 41.489 -37.238 1.00 81.44 273 ASP A C 1
ATOM 2129 O O . ASP A 1 273 ? 8.849 41.690 -37.642 1.00 81.44 273 ASP A O 1
ATOM 2133 N N . LEU A 1 274 ? 7.178 40.268 -37.171 1.00 80.88 274 LEU A N 1
ATOM 2134 C CA . LEU A 1 274 ? 7.904 39.055 -37.531 1.00 80.88 274 LEU A CA 1
ATOM 2135 C C . LEU A 1 274 ? 8.215 38.963 -39.031 1.00 80.88 274 LEU A C 1
ATOM 2137 O O . LEU A 1 274 ? 9.222 38.353 -39.389 1.00 80.88 274 LEU A O 1
ATOM 2141 N N . GLN A 1 275 ? 7.389 39.563 -39.893 1.00 76.44 275 GLN A N 1
ATOM 2142 C CA . GLN A 1 275 ? 7.613 39.575 -41.340 1.00 76.44 275 GLN A CA 1
ATOM 2143 C C . GLN A 1 275 ? 8.819 40.452 -41.667 1.00 76.44 275 GLN A C 1
ATOM 2145 O O . GLN A 1 275 ? 9.749 40.007 -42.337 1.00 76.44 275 GLN A O 1
ATOM 2150 N N . GLN A 1 276 ? 8.845 41.660 -41.102 1.00 80.56 276 GLN A N 1
ATOM 2151 C CA . GLN A 1 276 ? 9.936 42.604 -41.315 1.00 80.56 276 GLN A CA 1
ATOM 2152 C C . GLN A 1 276 ? 11.284 42.042 -40.839 1.00 80.56 276 GLN A C 1
ATOM 2154 O O . GLN A 1 276 ? 12.292 42.199 -41.525 1.00 80.56 276 GLN A O 1
ATOM 2159 N N . VAL A 1 277 ? 11.311 41.339 -39.700 1.00 79.12 277 VAL A N 1
ATOM 2160 C CA . VAL A 1 277 ? 12.544 40.721 -39.181 1.00 79.12 277 VAL A CA 1
ATOM 2161 C C . VAL A 1 277 ? 13.055 39.617 -40.112 1.00 79.12 277 VAL A C 1
ATOM 2163 O O . VAL A 1 277 ? 14.256 39.542 -40.367 1.00 79.12 277 VAL A O 1
ATOM 2166 N N . VAL A 1 278 ? 12.180 38.762 -40.647 1.00 79.00 278 VAL A N 1
ATOM 2167 C CA . VAL A 1 278 ? 12.591 37.707 -41.590 1.00 79.00 278 VAL A CA 1
ATOM 2168 C C . VAL A 1 278 ? 13.109 38.305 -42.898 1.00 79.00 278 VAL A C 1
ATOM 2170 O O . VAL A 1 278 ? 14.147 37.865 -43.397 1.00 79.00 278 VAL A O 1
ATOM 2173 N N . ASP A 1 279 ? 12.444 39.329 -43.428 1.00 78.31 279 ASP A N 1
ATOM 2174 C CA . ASP A 1 279 ? 12.844 39.980 -44.678 1.00 78.31 279 ASP A CA 1
ATOM 2175 C C . ASP A 1 279 ? 14.204 40.686 -44.533 1.00 78.31 279 ASP A C 1
ATOM 2177 O O . ASP A 1 279 ? 15.095 40.498 -45.367 1.00 78.31 279 ASP A O 1
ATOM 2181 N N . ASP A 1 280 ? 14.425 41.399 -43.424 1.00 79.56 280 ASP A N 1
ATOM 2182 C CA . ASP A 1 280 ? 15.695 42.075 -43.137 1.00 79.56 280 ASP A CA 1
ATOM 2183 C C . ASP A 1 280 ? 16.866 41.095 -43.015 1.00 79.56 280 ASP A C 1
ATOM 2185 O O . ASP A 1 280 ? 17.952 41.349 -43.546 1.00 79.56 280 ASP A O 1
ATOM 2189 N N . TRP A 1 281 ? 16.669 39.968 -42.328 1.00 77.25 281 TRP A N 1
ATOM 2190 C CA . TRP A 1 281 ? 17.737 38.990 -42.124 1.00 77.25 281 TRP A CA 1
ATOM 2191 C C . TRP A 1 281 ? 17.956 38.090 -43.342 1.00 77.25 281 TRP A C 1
ATOM 2193 O O . TRP A 1 281 ? 19.105 37.756 -43.625 1.00 77.25 281 TRP A O 1
ATOM 2203 N N . SER A 1 282 ? 16.918 37.796 -44.129 1.00 74.88 282 SER A N 1
ATOM 2204 C CA . SER A 1 282 ? 17.044 37.015 -45.369 1.00 74.88 282 SER A CA 1
ATOM 2205 C C . SER A 1 282 ? 17.789 37.756 -46.481 1.00 74.88 282 SER A C 1
ATOM 2207 O O . SER A 1 282 ? 18.566 37.144 -47.219 1.00 74.88 282 SER A O 1
ATOM 2209 N N . HIS A 1 283 ? 17.625 39.080 -46.573 1.00 67.56 283 HIS A N 1
ATOM 2210 C CA . HIS A 1 283 ? 18.399 39.919 -47.490 1.00 67.56 283 HIS A CA 1
ATOM 2211 C C . HIS A 1 283 ? 19.869 40.051 -47.084 1.00 67.56 283 HIS A C 1
ATOM 2213 O O . HIS A 1 283 ? 20.719 40.277 -47.942 1.00 67.56 283 HIS A O 1
ATOM 2219 N N . ARG A 1 284 ? 20.174 39.919 -45.789 1.00 66.19 284 ARG A N 1
ATOM 2220 C CA . ARG A 1 284 ? 21.523 40.097 -45.228 1.00 66.19 284 ARG A CA 1
ATOM 2221 C C . ARG A 1 284 ? 22.309 38.792 -45.082 1.00 66.19 284 ARG A C 1
ATOM 2223 O O . ARG A 1 284 ? 23.518 38.858 -44.867 1.00 66.19 284 ARG A O 1
ATOM 2230 N N . SER A 1 285 ? 21.640 37.638 -45.155 1.00 59.12 285 SER A N 1
ATOM 2231 C CA . SER A 1 285 ? 22.237 36.304 -44.999 1.00 59.12 285 SER A CA 1
ATOM 2232 C C . SER A 1 285 ? 22.513 35.570 -46.321 1.00 59.12 285 SER A C 1
ATOM 2234 O O . SER A 1 285 ? 22.970 34.429 -46.281 1.00 59.12 285 SER A O 1
ATOM 2236 N N . ARG A 1 286 ? 22.192 36.178 -47.470 1.00 48.69 286 ARG A N 1
ATOM 2237 C CA . ARG A 1 286 ? 22.621 35.733 -48.809 1.00 48.69 286 ARG A CA 1
ATOM 2238 C C . ARG A 1 286 ? 23.956 36.366 -49.179 1.00 48.69 286 ARG A C 1
ATOM 2240 O O . ARG A 1 286 ? 24.744 35.662 -49.845 1.00 48.69 286 ARG A O 1
#

Foldseek 3Di:
DAPDQFKRKDAWDKDWDWDQDPVGIDIDIDTDDIDIDTNNDPDDDPWDWPQKEKEWEWECPCVVQLKIKIKIKIKTWTWDDDPVQFFPPDKPQKDFPDKDKPDKDWDAFDPPDPDRTTIIMIMMITIIAGDPPDPAFDQKTAATDTPDDHPYYWYWYDDPPDIDTDDRMDTDPHTRHNPDPCVVVVVVVVVVVVVVVVVVVVVCVVDDDPDDDDDDDDQDQDPDQDLVSLLVSLVVLLPDPDDDPVVNVVSVVVNVVSCCCPPNPDHDDDDDDRVVSSVVVNVVSD

pLDDT: mean 79.72, std 16.13, range [33.41, 98.25]